Protein AF-Q0DJL6-F1 (afdb_monomer_lite)

Radius of gyration: 24.02 Å; chains: 1; bounding box: 85×61×52 Å

Foldseek 3Di:
DDPDPDDDDDDDPPPDHCLVVVLVVLLVLLQVQLVVLCVVLVPDDLVSVLSVVLQVVLNVVLVVCVVVVDPDPSCSQVSRLRSVLVPADLSVVLSVVVSVVSVVVVVVVVPDPPDDDDPDPCPSVNSVQLVQPDDDDDDDDQDDSRPDRPPDQDPSNVSVVVSVVVRVVVVVVVVVVVVVVVVVVVVVVVVVVVVVVVD

Secondary structure (DSSP, 8-state):
--------------SS-THHHHHHHHHHHHHHHHHHHHHHTT--THHHHHHHHHHHHHHHHHHHHHHTT----S-GGGG-HHHHHHHSTTHHHHHHHHHHHHHHHHHHHHT-SSS--------HHHHHHTTT-PPPPPTTS--EETTEETTS--HHHHHHHHHHHHHHHHHHHHHHHHHHHHHHHHHHHHHHHHHHT--

Sequence (199 aa):
CKCRTEPVILEFPELAGHFRRDYWLAIISEILCVHRFVRKFDISGIDKEETILKAVLSILRLQAIEELAIPVSNRFESLLMFNLCDKLPGGDVILETLAGSISLRRSAQVNQPGISSARHSMSPFTVLSNLGVVSPINKGERLFVGEIVVGEMSALQKVVTESMNNYKKVELAQATVDGVKVDGLDTNLAVMKVYSQQN

pLDDT: mean 71.99, std 16.1, range [35.53, 94.75]

Structure (mmCIF, N/CA/C/O backbone):
data_AF-Q0DJL6-F1
#
_entry.id   AF-Q0DJL6-F1
#
loop_
_atom_site.group_PDB
_atom_site.id
_atom_site.type_symbol
_atom_site.label_atom_id
_atom_site.label_alt_id
_atom_site.label_comp_id
_atom_site.label_asym_id
_atom_site.label_entity_id
_atom_site.label_seq_id
_atom_site.pdbx_PDB_ins_code
_atom_site.Cartn_x
_atom_site.Cartn_y
_atom_site.Cartn_z
_atom_site.occupancy
_atom_site.B_iso_or_equiv
_atom_site.auth_seq_id
_atom_site.auth_comp_id
_atom_site.auth_asym_id
_atom_site.auth_atom_id
_atom_site.pdbx_PDB_model_num
ATOM 1 N N . CYS A 1 1 ? 8.652 -35.661 -2.613 1.00 41.38 1 CYS A N 1
ATOM 2 C CA . CYS A 1 1 ? 8.669 -35.211 -1.205 1.00 41.38 1 CYS A CA 1
ATOM 3 C C . CYS A 1 1 ? 7.548 -34.201 -0.997 1.00 41.38 1 CYS A C 1
ATOM 5 O O . CYS A 1 1 ? 7.524 -33.194 -1.689 1.00 41.38 1 CYS A O 1
ATOM 7 N N . LYS A 1 2 ? 6.568 -34.507 -0.140 1.00 48.91 2 LYS A N 1
ATOM 8 C CA . LYS A 1 2 ? 5.387 -33.666 0.099 1.00 48.91 2 LYS A CA 1
ATOM 9 C C . LYS A 1 2 ? 5.716 -32.758 1.289 1.00 48.91 2 LYS A C 1
ATOM 11 O O . LYS A 1 2 ? 5.553 -33.186 2.426 1.00 48.91 2 LYS A O 1
ATOM 16 N N . CYS A 1 3 ? 6.266 -31.568 1.042 1.00 52.47 3 CYS A N 1
ATOM 17 C CA . CYS A 1 3 ? 6.481 -30.584 2.105 1.00 52.47 3 CYS A CA 1
ATOM 18 C C . CYS A 1 3 ? 5.108 -30.168 2.636 1.00 52.47 3 CYS A C 1
ATOM 20 O O . CYS A 1 3 ? 4.370 -29.461 1.952 1.00 52.47 3 CYS A O 1
ATOM 22 N N . ARG A 1 4 ? 4.726 -30.663 3.815 1.00 52.06 4 ARG A N 1
ATOM 23 C CA . ARG A 1 4 ? 3.559 -30.137 4.518 1.00 52.06 4 ARG A CA 1
ATOM 24 C C . ARG A 1 4 ? 3.934 -28.742 4.998 1.00 52.06 4 ARG A C 1
ATOM 26 O O . ARG A 1 4 ? 4.887 -28.587 5.751 1.00 52.06 4 ARG A O 1
ATOM 33 N N . THR A 1 5 ? 3.238 -27.741 4.481 1.00 70.56 5 THR A N 1
ATOM 34 C CA . THR A 1 5 ? 3.372 -26.350 4.906 1.00 70.56 5 THR A CA 1
ATOM 35 C C . THR A 1 5 ? 2.723 -26.250 6.279 1.00 70.56 5 THR A C 1
ATOM 37 O O . THR A 1 5 ? 1.504 -26.148 6.392 1.00 70.56 5 THR A O 1
ATOM 40 N N . GLU A 1 6 ? 3.522 -26.425 7.324 1.00 77.56 6 GLU A N 1
ATOM 41 C CA . GLU A 1 6 ? 3.053 -26.278 8.695 1.00 77.56 6 GLU A CA 1
ATOM 42 C C . GLU A 1 6 ? 2.729 -24.793 8.937 1.00 77.56 6 GLU A C 1
ATOM 44 O O . GLU A 1 6 ? 3.520 -23.928 8.544 1.00 77.56 6 GLU A O 1
ATOM 49 N N . PRO A 1 7 ? 1.540 -24.464 9.472 1.00 77.69 7 PRO A N 1
ATOM 50 C CA . PRO A 1 7 ? 1.157 -23.077 9.682 1.00 77.69 7 PRO A CA 1
ATOM 51 C C . PRO A 1 7 ? 2.056 -22.437 10.745 1.00 77.69 7 PRO A C 1
ATOM 53 O O . PRO A 1 7 ? 2.298 -23.017 11.801 1.00 77.69 7 PRO A O 1
ATOM 56 N N . VAL A 1 8 ? 2.527 -21.217 10.478 1.00 77.88 8 VAL A N 1
ATOM 57 C CA . VAL A 1 8 ? 3.242 -20.411 11.474 1.00 77.88 8 VAL A CA 1
ATOM 58 C C . VAL A 1 8 ? 2.208 -19.811 12.422 1.00 77.88 8 VAL A C 1
ATOM 60 O O . VAL A 1 8 ? 1.424 -18.951 12.021 1.00 77.88 8 VAL A O 1
ATOM 63 N N . ILE A 1 9 ? 2.195 -20.283 13.668 1.00 77.06 9 ILE A N 1
ATOM 64 C CA . ILE A 1 9 ? 1.317 -19.775 14.725 1.00 77.06 9 ILE A CA 1
ATOM 65 C C . ILE A 1 9 ? 2.105 -18.746 15.539 1.00 77.06 9 ILE A C 1
ATOM 67 O O . ILE A 1 9 ? 3.153 -19.057 16.100 1.00 77.06 9 ILE A O 1
ATOM 71 N N . LEU A 1 10 ? 1.605 -17.511 15.576 1.00 74.06 10 LEU A N 1
ATOM 72 C CA . LEU A 1 10 ? 2.166 -16.407 16.353 1.00 74.06 10 LEU A CA 1
ATOM 73 C C . LEU A 1 10 ? 1.162 -16.033 17.443 1.00 74.06 10 LEU A C 1
ATOM 75 O O . LEU A 1 1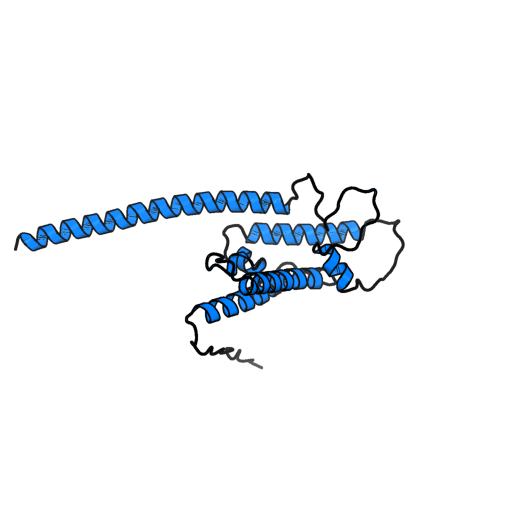0 ? 0.125 -15.432 17.160 1.00 74.06 10 LEU A O 1
ATOM 79 N N . GLU A 1 11 ? 1.459 -16.411 18.683 1.00 75.81 11 GLU A N 1
ATOM 80 C CA . GLU A 1 11 ? 0.650 -16.038 19.841 1.00 75.81 11 GLU A CA 1
ATOM 81 C C . GLU A 1 11 ? 1.144 -14.711 20.419 1.00 75.81 11 GLU A C 1
ATOM 83 O O . GLU A 1 11 ? 2.329 -14.533 20.705 1.00 75.81 11 GLU A O 1
ATOM 88 N N . PHE A 1 12 ? 0.223 -13.765 20.602 1.00 66.81 12 PHE A N 1
ATOM 89 C CA . PHE A 1 12 ? 0.513 -12.465 21.197 1.00 66.81 12 PHE A CA 1
ATOM 90 C C . PHE A 1 12 ? -0.236 -12.354 22.528 1.00 66.81 12 PHE A C 1
ATOM 92 O O . PHE A 1 12 ? -1.468 -12.365 22.514 1.00 66.81 12 PHE A O 1
ATOM 99 N N . PRO A 1 13 ? 0.461 -12.217 23.672 1.00 65.69 13 PRO A N 1
ATOM 100 C CA . PRO A 1 13 ? -0.192 -11.971 24.952 1.00 65.69 13 PRO A CA 1
ATOM 101 C C . PRO A 1 13 ? -0.990 -10.664 24.883 1.00 65.69 13 PRO A C 1
ATOM 103 O O . PRO A 1 13 ? -0.422 -9.600 24.603 1.00 65.69 13 PRO A O 1
ATOM 106 N N . GLU A 1 14 ? -2.300 -10.735 25.119 1.00 61.59 14 GLU A N 1
ATOM 107 C CA . GLU A 1 14 ? -3.216 -9.589 25.076 1.00 61.59 14 GLU A CA 1
ATOM 108 C C . GLU A 1 14 ? -3.061 -8.713 26.325 1.00 61.59 14 GLU A C 1
ATOM 110 O O . GLU A 1 14 ? -3.924 -8.652 27.191 1.00 61.59 14 GLU A O 1
ATOM 115 N N . LEU A 1 15 ? -1.924 -8.029 26.436 1.00 57.19 15 LEU A N 1
ATOM 116 C CA . LEU A 1 15 ? -1.640 -7.123 27.552 1.00 57.19 15 LEU A CA 1
ATOM 117 C C . LEU A 1 15 ? -2.211 -5.706 27.327 1.00 57.19 15 LEU A C 1
ATOM 119 O O . LEU A 1 15 ? -2.256 -4.921 28.266 1.00 57.19 15 LEU A O 1
ATOM 123 N N . ALA A 1 16 ? -2.642 -5.374 26.099 1.00 58.66 16 ALA A N 1
ATOM 124 C CA . ALA A 1 16 ? -3.095 -4.030 25.702 1.00 58.66 16 ALA A CA 1
ATOM 125 C C . ALA A 1 16 ? -4.213 -4.023 24.624 1.00 58.66 16 ALA A C 1
ATOM 127 O O . ALA A 1 16 ? -4.333 -3.073 23.853 1.00 58.66 16 ALA A O 1
ATOM 128 N N . GLY A 1 17 ? -5.027 -5.084 24.535 1.00 65.69 17 GLY A N 1
ATOM 129 C CA . GLY A 1 17 ? -6.115 -5.207 23.546 1.00 65.69 17 GLY A CA 1
ATOM 130 C C . GLY A 1 17 ? -5.668 -5.610 22.128 1.00 65.69 17 GLY A C 1
ATOM 131 O O . GLY A 1 17 ? -4.492 -5.885 21.881 1.00 65.69 17 GLY A O 1
ATOM 132 N N . HIS A 1 18 ? -6.614 -5.663 21.177 1.00 70.69 18 HIS A N 1
ATOM 133 C CA . HIS A 1 18 ? -6.380 -6.140 19.797 1.00 70.69 18 HIS A CA 1
ATOM 134 C C . HIS A 1 18 ? -5.390 -5.283 18.982 1.00 70.69 18 HIS A C 1
ATOM 136 O O . HIS A 1 18 ? -4.817 -5.763 18.008 1.00 70.69 18 HIS A O 1
ATOM 142 N N . PHE A 1 19 ? -5.103 -4.058 19.426 1.00 74.75 19 PHE A N 1
ATOM 143 C CA . PHE A 1 19 ? -4.235 -3.090 18.746 1.00 74.75 19 PHE A CA 1
ATOM 144 C C . PHE A 1 19 ? -2.847 -3.646 18.385 1.00 74.75 19 PHE A C 1
ATOM 146 O O . PHE A 1 19 ? -2.366 -3.462 17.270 1.00 74.75 19 PHE A O 1
ATOM 153 N N . ARG A 1 20 ? -2.218 -4.397 19.300 1.00 78.88 20 ARG A N 1
ATOM 154 C CA . ARG A 1 20 ? -0.888 -4.986 19.068 1.00 78.88 20 ARG A CA 1
ATOM 155 C C . ARG A 1 20 ? -0.920 -6.073 17.993 1.00 78.88 20 ARG A C 1
ATOM 157 O O . ARG A 1 20 ? 0.027 -6.202 17.223 1.00 78.88 20 ARG A O 1
ATOM 164 N N . ARG A 1 21 ? -2.003 -6.853 17.942 1.00 83.31 21 ARG A N 1
ATOM 165 C CA . ARG A 1 21 ? -2.206 -7.895 16.929 1.00 83.31 21 ARG A CA 1
ATOM 166 C C . ARG A 1 21 ? -2.338 -7.267 15.546 1.00 83.31 21 ARG A C 1
ATOM 168 O O . ARG A 1 21 ? -1.645 -7.696 14.629 1.00 83.31 21 ARG A O 1
ATOM 175 N N . ASP A 1 22 ? -3.170 -6.239 15.426 1.00 82.69 22 ASP A N 1
ATOM 176 C CA . ASP A 1 22 ? -3.426 -5.558 14.155 1.00 82.69 22 ASP A CA 1
ATOM 177 C C . ASP A 1 22 ? -2.174 -4.843 13.638 1.00 82.69 22 ASP A C 1
ATOM 179 O O . ASP A 1 22 ? -1.872 -4.910 12.448 1.00 82.69 22 ASP A O 1
ATOM 183 N N . TYR A 1 23 ? -1.385 -4.249 14.537 1.00 83.75 23 TYR A N 1
ATOM 184 C CA . TYR A 1 23 ? -0.084 -3.664 14.219 1.00 83.75 23 TYR A CA 1
ATOM 185 C C . TYR A 1 23 ? 0.888 -4.682 13.603 1.00 83.75 23 TYR A C 1
ATOM 187 O O . TYR A 1 23 ? 1.396 -4.483 12.495 1.00 83.75 23 TYR A O 1
ATOM 195 N N . TRP A 1 24 ? 1.119 -5.809 14.288 1.00 86.31 24 TRP A N 1
ATOM 196 C CA . TRP A 1 24 ? 2.010 -6.858 13.783 1.00 86.31 24 TRP A CA 1
ATOM 197 C C . TRP A 1 24 ? 1.485 -7.476 12.491 1.00 86.31 24 TRP A C 1
ATOM 199 O O . TRP A 1 24 ? 2.260 -7.719 11.565 1.00 86.31 24 TRP A O 1
ATOM 209 N N . LEU A 1 25 ? 0.173 -7.694 12.398 1.00 87.19 25 LEU A N 1
ATOM 210 C CA . LEU A 1 25 ? -0.461 -8.219 11.195 1.00 87.19 25 LEU A CA 1
ATOM 211 C C . LEU A 1 25 ? -0.292 -7.264 10.011 1.00 87.19 25 LEU A C 1
ATOM 213 O O . LEU A 1 25 ? -0.029 -7.723 8.898 1.00 87.19 25 LEU A O 1
ATOM 217 N N . ALA A 1 26 ? -0.377 -5.953 10.236 1.00 88.44 26 ALA A N 1
ATOM 218 C CA . ALA A 1 26 ? -0.151 -4.949 9.207 1.00 88.44 26 ALA A CA 1
ATOM 219 C C . ALA A 1 26 ? 1.301 -4.984 8.696 1.00 88.44 26 ALA A C 1
ATOM 221 O O . ALA A 1 26 ? 1.511 -5.030 7.483 1.00 88.44 26 ALA A O 1
ATOM 222 N N . ILE A 1 27 ? 2.293 -5.067 9.591 1.00 89.94 27 ILE A N 1
ATOM 223 C CA . ILE A 1 27 ? 3.718 -5.188 9.224 1.00 89.94 27 ILE A CA 1
ATOM 224 C C . ILE A 1 27 ? 3.988 -6.474 8.435 1.00 89.94 27 ILE A C 1
ATOM 226 O O . ILE A 1 27 ? 4.636 -6.441 7.390 1.00 89.94 27 ILE A O 1
ATOM 230 N N . ILE A 1 28 ? 3.474 -7.615 8.903 1.00 91.31 28 ILE A N 1
ATOM 231 C CA . ILE A 1 28 ? 3.637 -8.898 8.204 1.00 91.31 28 ILE A CA 1
ATOM 232 C C . ILE A 1 28 ? 2.988 -8.826 6.818 1.00 91.31 28 ILE A C 1
ATOM 234 O O . ILE A 1 28 ? 3.582 -9.270 5.834 1.00 91.31 28 ILE A O 1
ATOM 238 N N . SER A 1 29 ? 1.799 -8.228 6.723 1.00 91.38 29 SER A N 1
ATOM 239 C CA . SER A 1 29 ? 1.098 -8.046 5.451 1.00 91.38 29 SER A CA 1
ATOM 240 C C . SER A 1 29 ? 1.898 -7.170 4.487 1.00 91.38 29 SER A C 1
ATOM 242 O O . SER A 1 29 ? 2.002 -7.528 3.319 1.00 91.38 29 SER A O 1
ATOM 244 N N . GLU A 1 30 ? 2.531 -6.092 4.959 1.00 93.69 30 GLU A N 1
ATOM 245 C CA . GLU A 1 30 ? 3.405 -5.241 4.137 1.00 93.69 30 GLU A CA 1
ATOM 246 C C . GLU A 1 30 ? 4.562 -6.041 3.526 1.00 93.69 30 GLU A C 1
ATOM 248 O O . GLU A 1 30 ? 4.795 -5.985 2.316 1.00 93.69 30 GLU A O 1
ATOM 253 N N . ILE A 1 31 ? 5.239 -6.853 4.344 1.00 94.00 31 ILE A N 1
ATOM 254 C CA . ILE A 1 31 ? 6.355 -7.701 3.905 1.00 94.00 31 ILE A CA 1
ATOM 255 C C . ILE A 1 31 ? 5.875 -8.726 2.864 1.00 94.00 31 ILE A C 1
ATOM 257 O O . ILE A 1 31 ? 6.499 -8.917 1.817 1.00 94.00 31 ILE A O 1
ATOM 261 N N . LEU A 1 32 ? 4.743 -9.384 3.110 1.00 93.31 32 LEU A N 1
ATOM 262 C CA . LEU A 1 32 ? 4.194 -10.356 2.166 1.00 93.31 32 LEU A CA 1
ATOM 263 C C . LEU A 1 32 ? 3.768 -9.694 0.848 1.00 93.31 32 LEU A C 1
ATOM 265 O O . LEU A 1 32 ? 4.039 -10.245 -0.224 1.00 93.31 32 LEU A O 1
ATOM 269 N N . CYS A 1 33 ? 3.149 -8.513 0.912 1.00 93.19 33 CYS A N 1
ATOM 270 C CA . CYS A 1 33 ? 2.701 -7.767 -0.259 1.00 93.19 33 CYS A CA 1
ATOM 271 C C . CYS A 1 33 ? 3.880 -7.295 -1.113 1.00 93.19 33 CYS A C 1
ATOM 273 O O . CYS A 1 33 ? 3.852 -7.501 -2.327 1.00 93.19 33 CYS A O 1
ATOM 275 N N . VAL A 1 34 ? 4.953 -6.758 -0.516 1.00 94.75 34 VAL A N 1
ATOM 276 C CA . VAL A 1 34 ? 6.128 -6.321 -1.290 1.00 94.75 34 VAL A CA 1
ATOM 277 C C . VAL A 1 34 ? 6.820 -7.495 -1.981 1.00 94.75 34 VAL A C 1
ATOM 279 O O . VAL A 1 34 ? 7.161 -7.417 -3.161 1.00 94.75 34 VAL A O 1
ATOM 282 N N . HIS A 1 35 ? 6.965 -8.637 -1.304 1.00 93.50 35 HIS A N 1
ATOM 283 C CA . HIS A 1 35 ? 7.560 -9.820 -1.925 1.00 93.50 35 HIS A CA 1
ATOM 284 C C . HIS A 1 35 ? 6.672 -10.408 -3.025 1.00 93.50 35 HIS A C 1
ATOM 286 O O . HIS A 1 35 ? 7.187 -10.872 -4.047 1.00 93.50 35 HIS A O 1
ATOM 292 N N . ARG A 1 36 ? 5.345 -10.373 -2.852 1.00 93.44 36 ARG A N 1
ATOM 293 C CA . ARG A 1 36 ? 4.388 -10.752 -3.898 1.00 93.44 36 ARG A CA 1
ATOM 294 C C . ARG A 1 36 ? 4.493 -9.816 -5.100 1.00 93.44 36 ARG A C 1
ATOM 296 O O . ARG A 1 36 ? 4.531 -10.304 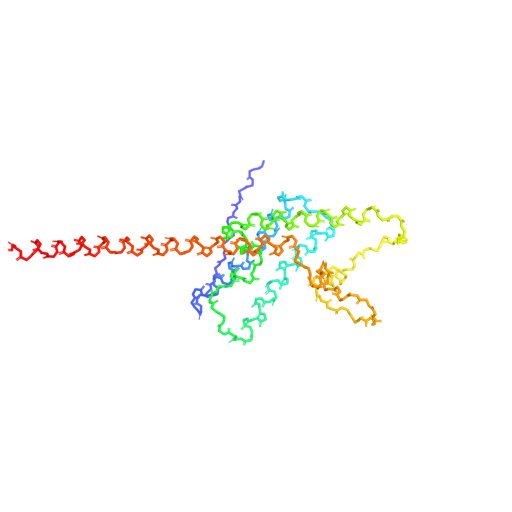-6.224 1.00 93.44 36 ARG A O 1
ATOM 303 N N . PHE A 1 37 ? 4.592 -8.509 -4.870 1.00 93.38 37 PHE A N 1
ATOM 304 C CA . PHE A 1 37 ? 4.770 -7.494 -5.906 1.00 93.38 37 PHE A CA 1
ATOM 305 C C . PHE A 1 37 ? 6.051 -7.726 -6.716 1.00 93.38 37 PHE A C 1
ATOM 307 O O . PHE A 1 37 ? 5.990 -7.848 -7.938 1.00 93.38 37 PHE A O 1
ATOM 314 N N . VAL A 1 38 ? 7.189 -7.901 -6.038 1.00 93.62 38 VAL A N 1
ATOM 315 C CA . VAL A 1 38 ? 8.481 -8.198 -6.679 1.00 93.62 38 VAL A CA 1
ATOM 316 C C . VAL A 1 38 ? 8.386 -9.432 -7.578 1.00 93.62 38 VAL A C 1
ATOM 318 O O . VAL A 1 38 ? 8.873 -9.406 -8.704 1.00 93.62 38 VAL A O 1
ATOM 321 N N . ARG A 1 39 ? 7.728 -10.502 -7.108 1.00 93.00 39 ARG A N 1
ATOM 322 C CA . ARG A 1 39 ? 7.524 -11.724 -7.905 1.00 93.00 39 ARG A CA 1
ATOM 323 C C . ARG A 1 39 ? 6.551 -11.523 -9.066 1.00 93.00 39 ARG A C 1
ATOM 325 O O . ARG A 1 39 ? 6.768 -12.095 -10.125 1.00 93.00 39 ARG A O 1
ATOM 332 N N . LYS A 1 40 ? 5.482 -10.745 -8.873 1.00 93.38 40 LYS A N 1
ATOM 333 C CA . LYS A 1 40 ? 4.445 -10.500 -9.888 1.00 93.38 40 LYS A CA 1
ATOM 334 C C . LYS A 1 40 ? 4.994 -9.744 -11.101 1.00 93.38 40 LYS A C 1
ATOM 336 O O . LYS A 1 40 ? 4.587 -10.042 -12.216 1.00 93.38 40 LYS A O 1
ATOM 341 N N . PHE A 1 41 ? 5.902 -8.797 -10.880 1.00 91.25 41 PHE A N 1
ATOM 342 C CA . PHE A 1 41 ? 6.464 -7.937 -11.929 1.00 91.25 41 PHE A CA 1
ATOM 343 C C . PHE A 1 41 ? 7.907 -8.296 -12.321 1.00 91.25 41 PHE A C 1
ATOM 345 O O . PHE A 1 41 ? 8.569 -7.498 -12.979 1.00 91.25 41 PHE A O 1
ATOM 352 N N . ASP A 1 42 ? 8.401 -9.466 -11.898 1.00 91.19 42 ASP A N 1
ATOM 353 C CA . ASP A 1 42 ? 9.765 -9.958 -12.159 1.00 91.19 42 ASP A CA 1
ATOM 354 C C . ASP A 1 42 ? 10.865 -8.907 -11.887 1.00 91.19 42 ASP A C 1
ATOM 356 O O . ASP A 1 42 ? 11.811 -8.698 -12.650 1.00 91.19 42 ASP A O 1
ATOM 360 N N . ILE A 1 43 ? 10.718 -8.182 -10.773 1.00 89.25 43 ILE A N 1
ATOM 361 C CA . ILE A 1 43 ? 11.653 -7.121 -10.398 1.00 89.25 43 ILE A CA 1
ATOM 362 C C . ILE A 1 43 ? 12.919 -7.771 -9.838 1.00 89.25 43 ILE A C 1
ATOM 364 O O . ILE A 1 43 ? 12.885 -8.494 -8.839 1.00 89.25 43 ILE A O 1
ATOM 368 N N . SER A 1 44 ? 14.059 -7.482 -10.459 1.00 88.06 44 SER A N 1
ATOM 369 C CA . SER A 1 44 ? 15.355 -8.056 -10.099 1.00 88.06 44 SER A CA 1
ATOM 370 C C . SER A 1 44 ? 16.439 -6.986 -9.943 1.00 88.06 44 SER A C 1
ATOM 372 O O . SER A 1 44 ? 16.258 -5.819 -10.297 1.00 88.06 44 SER A O 1
ATOM 374 N N . GLY A 1 45 ? 17.572 -7.384 -9.358 1.00 84.81 45 GLY A N 1
ATOM 375 C CA . GLY A 1 45 ? 18.726 -6.509 -9.151 1.00 84.81 45 GLY A CA 1
ATOM 376 C C . GLY A 1 45 ? 18.471 -5.392 -8.137 1.00 84.81 45 GLY A C 1
ATOM 377 O O . GLY A 1 45 ? 17.833 -5.603 -7.109 1.00 84.81 45 GLY A O 1
ATOM 378 N N . ILE A 1 46 ? 18.993 -4.201 -8.431 1.00 79.88 46 ILE A N 1
ATOM 379 C CA . ILE A 1 46 ? 18.952 -3.033 -7.536 1.00 79.88 46 ILE A CA 1
ATOM 380 C C . ILE A 1 46 ? 17.515 -2.557 -7.298 1.00 79.88 46 ILE A C 1
ATOM 382 O O . ILE A 1 46 ? 17.175 -2.160 -6.188 1.00 79.88 46 ILE A O 1
ATOM 386 N N . ASP A 1 47 ? 16.647 -2.665 -8.302 1.00 83.19 47 ASP A N 1
ATOM 387 C CA . ASP A 1 47 ? 15.258 -2.213 -8.189 1.00 83.19 47 ASP A CA 1
ATOM 388 C C . ASP A 1 47 ? 14.452 -3.058 -7.198 1.00 83.19 47 ASP A C 1
ATOM 390 O O . ASP A 1 47 ? 13.541 -2.555 -6.541 1.00 83.19 47 ASP A O 1
ATOM 394 N N . LYS A 1 48 ? 14.805 -4.342 -7.043 1.00 88.00 48 LYS A N 1
ATOM 395 C CA . LYS A 1 48 ? 14.224 -5.199 -6.006 1.00 88.00 48 LYS A CA 1
ATOM 396 C C . LYS A 1 48 ? 14.600 -4.686 -4.619 1.00 88.00 48 LYS A C 1
ATOM 398 O O . LYS A 1 48 ? 13.725 -4.577 -3.765 1.00 88.00 48 LYS A O 1
ATOM 403 N N . GLU A 1 49 ? 15.873 -4.361 -4.408 1.00 85.06 49 GLU A N 1
ATOM 404 C CA . GLU A 1 49 ? 16.354 -3.825 -3.132 1.00 85.06 49 GLU A CA 1
ATOM 405 C C . GLU A 1 49 ? 15.735 -2.451 -2.840 1.00 85.06 49 GLU A C 1
ATOM 407 O O . GLU A 1 49 ? 15.282 -2.215 -1.724 1.00 85.06 49 GLU A O 1
ATOM 412 N N . GLU A 1 50 ? 15.596 -1.577 -3.847 1.00 83.00 50 GLU A N 1
ATOM 413 C CA . GLU A 1 50 ? 14.880 -0.300 -3.701 1.00 83.00 50 GLU A CA 1
ATOM 414 C C . GLU A 1 50 ? 13.415 -0.520 -3.307 1.00 83.00 50 GLU A C 1
ATOM 416 O O . GLU A 1 50 ? 12.893 0.154 -2.422 1.00 83.00 50 GLU A O 1
ATOM 421 N N . THR A 1 51 ? 12.748 -1.485 -3.939 1.00 89.44 51 THR A N 1
ATOM 422 C CA . THR A 1 51 ? 11.346 -1.818 -3.667 1.00 89.44 51 THR A CA 1
ATOM 423 C C . THR A 1 51 ? 11.162 -2.345 -2.242 1.00 89.44 51 THR A C 1
ATOM 425 O O . THR A 1 51 ? 10.245 -1.918 -1.540 1.00 89.44 51 THR A O 1
ATOM 428 N N . ILE A 1 52 ? 12.054 -3.226 -1.780 1.00 90.62 52 ILE A N 1
ATOM 429 C CA . ILE A 1 52 ? 12.053 -3.718 -0.395 1.00 90.62 52 ILE A CA 1
ATOM 430 C C . ILE A 1 52 ? 12.333 -2.563 0.574 1.00 90.62 52 ILE A C 1
ATOM 432 O O . ILE A 1 52 ? 11.649 -2.431 1.587 1.00 90.62 52 ILE A O 1
ATOM 436 N N . LEU A 1 53 ? 13.274 -1.677 0.246 1.00 88.06 53 LEU A N 1
ATOM 437 C CA . LEU A 1 53 ? 13.606 -0.528 1.082 1.00 88.06 53 LEU A CA 1
ATOM 438 C C . LEU A 1 53 ? 12.446 0.478 1.184 1.00 88.06 53 LEU A C 1
ATOM 440 O O . LEU A 1 53 ? 12.245 1.046 2.255 1.00 88.06 53 LEU A O 1
ATOM 444 N N . LYS A 1 54 ? 11.624 0.643 0.134 1.00 87.19 54 LYS A N 1
ATOM 445 C CA . LYS A 1 54 ? 10.362 1.411 0.208 1.00 87.19 54 LYS A CA 1
ATOM 446 C C . LYS A 1 54 ? 9.416 0.837 1.268 1.00 87.19 54 LYS A C 1
ATOM 448 O O . LYS A 1 54 ? 8.879 1.606 2.060 1.00 87.19 54 LYS A O 1
ATOM 453 N N . ALA A 1 55 ? 9.259 -0.488 1.318 1.00 92.12 55 ALA A N 1
ATOM 454 C CA . ALA A 1 55 ? 8.428 -1.157 2.324 1.00 92.12 55 ALA A CA 1
ATOM 455 C C . ALA A 1 55 ? 8.998 -0.989 3.746 1.00 92.12 55 ALA A C 1
ATOM 457 O O . ALA A 1 55 ? 8.270 -0.674 4.690 1.00 92.12 55 ALA A O 1
ATOM 458 N N . VAL A 1 56 ? 10.319 -1.131 3.903 1.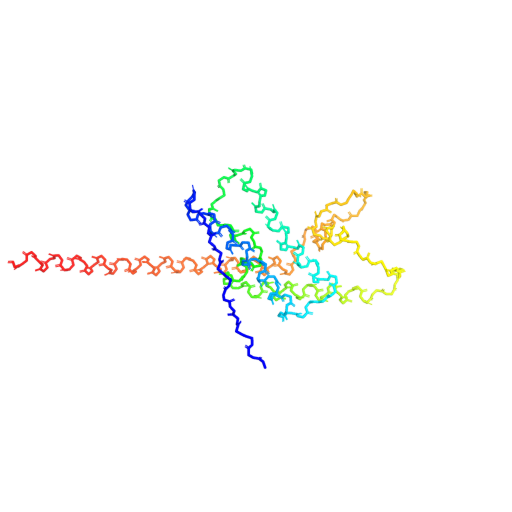00 91.00 56 VAL A N 1
ATOM 459 C CA . VAL A 1 56 ? 11.000 -0.895 5.188 1.00 91.00 56 VAL A CA 1
ATOM 460 C C . VAL A 1 56 ? 10.807 0.549 5.649 1.00 91.00 56 VAL A C 1
ATOM 462 O O . VAL A 1 56 ? 10.484 0.782 6.811 1.00 91.00 56 VAL A O 1
ATOM 465 N N . LEU A 1 57 ? 10.931 1.525 4.748 1.00 87.62 57 LEU A N 1
ATOM 466 C CA . LEU A 1 57 ? 10.730 2.936 5.068 1.00 87.62 57 LEU A CA 1
ATOM 467 C C . LEU A 1 57 ? 9.294 3.225 5.529 1.00 87.62 57 LEU A C 1
ATOM 469 O O . LEU A 1 57 ? 9.108 4.004 6.463 1.00 87.62 57 LEU A O 1
ATOM 473 N N . SER A 1 58 ? 8.279 2.581 4.939 1.00 88.56 58 SER A N 1
ATOM 474 C CA . SER A 1 58 ? 6.900 2.702 5.436 1.00 88.56 58 SER A CA 1
ATOM 475 C C . SER A 1 58 ? 6.706 2.108 6.832 1.00 88.56 58 SER A C 1
ATOM 477 O O . SER A 1 58 ? 5.977 2.691 7.632 1.00 88.56 58 SER A O 1
ATOM 479 N N . ILE A 1 59 ? 7.394 1.010 7.166 1.00 91.44 59 ILE A N 1
ATOM 480 C CA . ILE A 1 59 ? 7.359 0.424 8.517 1.00 91.44 59 ILE A CA 1
ATOM 481 C C . ILE A 1 59 ? 8.056 1.348 9.523 1.00 91.44 59 ILE A C 1
ATOM 483 O O . ILE A 1 59 ? 7.497 1.637 10.576 1.00 91.44 59 ILE A O 1
ATOM 487 N N . LEU A 1 60 ? 9.236 1.877 9.188 1.00 88.81 60 LEU A N 1
ATOM 488 C CA . LEU A 1 60 ? 9.948 2.833 10.044 1.00 88.81 60 LEU A CA 1
ATOM 489 C C . LEU A 1 60 ? 9.127 4.108 10.269 1.00 88.81 60 LEU A C 1
ATOM 491 O O . LEU A 1 60 ? 9.083 4.641 11.374 1.00 88.81 60 LEU A O 1
ATOM 495 N N . ARG A 1 61 ? 8.431 4.589 9.233 1.00 86.19 61 ARG A N 1
ATOM 496 C CA . ARG A 1 61 ? 7.511 5.725 9.353 1.00 86.19 61 ARG A CA 1
ATOM 497 C C . ARG A 1 61 ? 6.340 5.408 10.280 1.00 86.19 61 ARG A C 1
ATOM 499 O O . ARG A 1 61 ? 5.944 6.272 11.057 1.00 86.19 61 ARG A O 1
ATOM 506 N N . LEU A 1 62 ? 5.789 4.198 10.192 1.00 85.62 62 LEU A N 1
ATOM 507 C CA . LEU A 1 62 ? 4.735 3.737 11.089 1.00 85.62 62 LEU A CA 1
ATOM 508 C C . LEU A 1 62 ? 5.214 3.734 12.548 1.00 85.62 62 LEU A C 1
ATOM 510 O O . LEU A 1 62 ? 4.529 4.287 13.403 1.00 85.62 62 LEU A O 1
ATOM 514 N N . GLN A 1 63 ? 6.411 3.202 12.802 1.00 85.75 63 GLN A N 1
ATOM 515 C CA . GLN A 1 63 ? 7.047 3.206 14.123 1.00 85.75 63 GLN A CA 1
ATOM 516 C C . GLN A 1 63 ? 7.272 4.627 14.651 1.00 85.75 63 GLN A C 1
ATOM 518 O O . GLN A 1 63 ? 6.891 4.936 15.773 1.00 85.75 63 GLN A O 1
ATOM 523 N N . ALA A 1 64 ? 7.808 5.527 13.824 1.00 85.19 64 ALA A N 1
ATOM 524 C CA . ALA A 1 64 ? 8.051 6.912 14.224 1.00 85.19 64 ALA A CA 1
ATOM 525 C C . ALA A 1 64 ? 6.757 7.666 14.588 1.00 85.19 64 ALA A C 1
ATOM 527 O O . ALA A 1 64 ? 6.753 8.506 15.484 1.00 85.19 64 ALA A O 1
ATOM 528 N N . ILE A 1 65 ? 5.649 7.379 13.897 1.00 80.81 65 ILE A N 1
ATOM 529 C CA . ILE A 1 65 ? 4.339 7.979 14.190 1.00 80.81 65 ILE A CA 1
ATOM 530 C C . ILE A 1 65 ? 3.759 7.435 15.500 1.00 80.81 65 ILE A C 1
ATOM 532 O O . ILE A 1 65 ? 3.175 8.204 16.265 1.00 80.81 65 ILE A O 1
ATOM 536 N N . GLU A 1 66 ? 3.930 6.136 15.755 1.00 77.31 66 GLU A N 1
ATOM 537 C CA . GLU A 1 66 ? 3.536 5.487 17.009 1.00 77.31 66 GLU A CA 1
ATOM 538 C C . GLU A 1 66 ? 4.306 6.078 18.201 1.00 77.31 66 GLU A C 1
ATOM 540 O O . GLU A 1 66 ? 3.697 6.448 19.204 1.00 77.31 66 GLU A O 1
ATOM 545 N N . GLU A 1 67 ? 5.623 6.262 18.062 1.00 76.94 67 GLU A N 1
ATOM 546 C CA . GLU A 1 67 ? 6.475 6.876 19.090 1.00 76.94 67 GLU A CA 1
ATOM 547 C C . GLU A 1 67 ? 6.120 8.339 19.369 1.00 76.94 67 GLU A C 1
ATOM 549 O O . GLU A 1 67 ? 6.182 8.784 20.515 1.00 76.94 67 GLU A O 1
ATOM 554 N N . LEU A 1 68 ? 5.708 9.095 18.345 1.00 72.62 68 LEU A N 1
ATOM 555 C CA . LEU A 1 68 ? 5.315 10.494 18.517 1.00 72.62 68 LEU A CA 1
ATOM 556 C C . LEU A 1 68 ? 3.935 10.655 19.182 1.00 72.62 68 LEU A C 1
ATOM 558 O O . LEU A 1 68 ? 3.496 11.788 19.383 1.00 72.62 68 LEU A O 1
ATOM 562 N N . ALA A 1 69 ? 3.247 9.549 19.501 1.00 65.00 69 ALA A N 1
ATOM 563 C CA . ALA A 1 69 ? 1.922 9.512 20.120 1.00 65.00 69 ALA A CA 1
ATOM 564 C C . ALA A 1 69 ? 0.906 10.452 19.444 1.00 65.00 69 ALA A C 1
ATOM 566 O O . ALA A 1 69 ? -0.033 10.942 20.079 1.00 65.00 69 ALA A O 1
ATOM 567 N N . ILE A 1 70 ? 1.088 10.721 18.144 1.00 63.78 70 ILE A N 1
ATOM 568 C CA . ILE A 1 70 ? 0.095 11.454 17.368 1.00 63.78 70 ILE A CA 1
ATOM 569 C C . ILE A 1 70 ? -1.156 10.570 17.392 1.00 63.78 70 ILE A C 1
ATOM 571 O O . ILE A 1 70 ? -1.040 9.387 17.063 1.00 63.78 70 ILE A O 1
ATOM 575 N N . PRO A 1 71 ? -2.344 11.097 17.740 1.00 55.91 71 PRO A N 1
ATOM 576 C CA . PRO A 1 71 ? -3.599 10.366 17.621 1.00 55.91 71 PRO A CA 1
ATOM 577 C C . PRO A 1 71 ? -3.931 10.189 16.133 1.00 55.91 71 PRO A C 1
ATOM 579 O O . PRO A 1 71 ? -4.826 10.825 15.578 1.00 55.91 71 PRO A O 1
ATOM 582 N N . VAL A 1 72 ? -3.148 9.365 15.443 1.00 54.78 72 VAL A N 1
ATOM 583 C CA . VAL A 1 72 ? -3.418 8.943 14.081 1.00 54.78 72 VAL A CA 1
ATOM 584 C C . VAL A 1 72 ? -4.541 7.938 14.193 1.00 54.78 72 VAL A C 1
ATOM 586 O O . VAL A 1 72 ? -4.416 6.914 14.861 1.00 54.78 72 VAL A O 1
ATOM 589 N N . SER A 1 73 ? -5.668 8.284 13.571 1.00 52.69 73 SER A N 1
ATOM 590 C CA . SER A 1 73 ? -6.798 7.383 13.370 1.00 52.69 73 SER A CA 1
ATOM 591 C C . SER A 1 73 ? -6.274 5.987 13.035 1.00 52.69 73 SER A C 1
ATOM 593 O O . SER A 1 73 ? -5.439 5.864 12.144 1.00 52.69 73 SER A O 1
ATOM 595 N N . ASN A 1 74 ? -6.745 4.998 13.798 1.00 55.12 74 ASN A N 1
ATOM 596 C CA . ASN A 1 74 ? -6.324 3.604 14.023 1.00 55.12 74 ASN A CA 1
ATOM 597 C C . ASN A 1 74 ? -5.995 2.707 12.800 1.00 55.12 74 ASN A C 1
ATOM 599 O O . ASN A 1 74 ? -6.147 1.490 12.858 1.00 55.12 74 ASN A O 1
ATOM 603 N N . ARG A 1 75 ? -5.599 3.263 11.658 1.00 65.31 75 ARG A N 1
ATOM 604 C CA . ARG A 1 75 ? -5.414 2.567 10.388 1.00 65.31 75 ARG A CA 1
ATOM 605 C C . ARG A 1 75 ? -3.934 2.527 10.042 1.00 65.31 75 ARG A C 1
ATOM 607 O O . ARG A 1 75 ? -3.480 3.208 9.130 1.00 65.31 75 ARG A O 1
ATOM 614 N N . PHE A 1 76 ? -3.186 1.680 10.743 1.00 68.19 76 PHE A N 1
ATOM 615 C CA . PHE A 1 76 ? -1.786 1.375 10.415 1.00 68.19 76 PHE A CA 1
ATOM 616 C C . PHE A 1 76 ? -1.584 1.050 8.929 1.00 68.19 76 PHE A C 1
ATOM 618 O O . PHE A 1 76 ? -0.577 1.403 8.322 1.00 68.19 76 PHE A O 1
ATOM 625 N N . GLU A 1 77 ? -2.597 0.433 8.327 1.00 69.06 77 GLU A N 1
ATOM 626 C CA . GLU A 1 77 ? -2.654 0.062 6.919 1.00 69.06 77 GLU A CA 1
ATOM 627 C C . GLU A 1 77 ? -2.487 1.250 5.970 1.00 69.06 77 GLU A C 1
ATOM 629 O O . GLU A 1 77 ? -1.909 1.075 4.908 1.00 69.06 77 GLU A O 1
ATOM 634 N N . SER A 1 78 ? -2.913 2.466 6.340 1.00 74.62 78 SER A N 1
ATOM 635 C CA . SER A 1 78 ? -2.783 3.632 5.454 1.00 74.62 78 SER A CA 1
ATOM 636 C C . SER A 1 78 ? -1.349 4.140 5.308 1.00 74.62 78 SER A C 1
ATOM 638 O O . SER A 1 78 ? -1.065 4.920 4.403 1.00 74.62 78 SER A O 1
ATOM 640 N N . LEU A 1 79 ? -0.451 3.746 6.215 1.00 80.50 79 LEU A N 1
ATOM 641 C CA . LEU A 1 79 ? 0.960 4.148 6.194 1.00 80.50 79 LEU A CA 1
ATOM 642 C C . LEU A 1 79 ? 1.850 3.126 5.481 1.00 80.50 79 LEU A C 1
ATOM 644 O O . LEU A 1 79 ? 2.971 3.457 5.097 1.00 80.50 79 LEU A O 1
ATOM 648 N N . LEU A 1 80 ? 1.342 1.909 5.294 1.00 87.06 80 LEU A N 1
ATOM 649 C CA . LEU A 1 80 ? 2.041 0.775 4.707 1.00 87.06 80 LEU A CA 1
ATOM 650 C C . LEU A 1 80 ? 1.695 0.693 3.222 1.00 87.06 80 LEU A C 1
ATOM 652 O O . LEU A 1 80 ? 0.563 0.392 2.852 1.00 87.06 80 LEU A O 1
ATOM 656 N N . MET A 1 81 ? 2.656 1.041 2.369 1.00 87.38 81 MET A N 1
ATOM 657 C CA . MET A 1 81 ? 2.399 1.348 0.962 1.00 87.38 81 MET A CA 1
ATOM 658 C C . MET A 1 81 ? 1.830 0.147 0.199 1.00 87.38 81 MET A C 1
ATOM 660 O O . MET A 1 81 ? 0.848 0.293 -0.532 1.00 87.38 81 MET A O 1
ATOM 664 N N . PHE A 1 82 ? 2.431 -1.034 0.356 1.00 89.38 82 PHE A N 1
ATOM 665 C CA . PHE A 1 82 ? 2.041 -2.222 -0.403 1.00 89.38 82 PHE A CA 1
ATOM 666 C C . PHE A 1 82 ? 0.771 -2.877 0.153 1.00 89.38 82 PHE A C 1
ATOM 668 O O . PHE A 1 82 ? -0.092 -3.282 -0.621 1.00 89.38 82 PHE A O 1
ATOM 675 N N . ASN A 1 83 ? 0.624 -2.927 1.475 1.00 89.12 83 ASN A N 1
ATOM 676 C CA . ASN A 1 83 ? -0.563 -3.405 2.181 1.00 89.12 83 ASN A CA 1
ATOM 677 C C . ASN A 1 83 ? -1.782 -2.523 1.869 1.00 89.12 83 ASN A C 1
ATOM 679 O O . ASN A 1 83 ? -2.874 -3.040 1.647 1.00 89.12 83 ASN A O 1
ATOM 683 N N . LEU A 1 84 ? -1.596 -1.200 1.778 1.00 87.06 84 LEU A N 1
ATOM 684 C CA . LEU A 1 84 ? -2.654 -0.279 1.364 1.00 87.06 84 LEU A CA 1
ATOM 685 C C . LEU A 1 84 ? -3.112 -0.558 -0.069 1.00 87.06 84 LEU A C 1
ATOM 687 O O . LEU A 1 84 ? -4.311 -0.613 -0.327 1.00 87.06 84 LEU A O 1
ATOM 691 N N . CYS A 1 85 ? -2.172 -0.749 -0.997 1.00 86.62 85 CYS A N 1
ATOM 692 C CA . CYS A 1 85 ? -2.507 -1.015 -2.395 1.00 86.62 85 CYS A CA 1
ATOM 693 C C . CYS A 1 85 ? -3.190 -2.379 -2.596 1.00 86.62 85 CYS A C 1
ATOM 695 O O . CYS A 1 85 ? -4.003 -2.506 -3.501 1.00 86.62 85 CYS A O 1
ATOM 697 N N . ASP A 1 86 ? -2.908 -3.387 -1.766 1.00 86.06 86 ASP A N 1
ATOM 698 C CA . ASP A 1 86 ? -3.599 -4.689 -1.838 1.00 86.06 86 ASP A CA 1
ATOM 699 C C . ASP A 1 86 ? -5.073 -4.583 -1.393 1.00 86.06 86 ASP A C 1
ATOM 701 O O . ASP A 1 86 ? -5.923 -5.339 -1.860 1.00 86.06 86 ASP A O 1
ATOM 705 N N . LYS A 1 87 ? -5.394 -3.616 -0.520 1.00 82.88 87 LYS A N 1
ATOM 706 C CA . LYS A 1 87 ? -6.735 -3.419 0.062 1.00 82.88 87 LYS A CA 1
ATOM 707 C C . LYS A 1 87 ? -7.578 -2.354 -0.638 1.00 82.88 87 LYS A C 1
ATOM 709 O O . LYS A 1 87 ? -8.799 -2.342 -0.483 1.00 82.88 87 LYS A O 1
ATOM 714 N N . LEU A 1 88 ? -6.951 -1.436 -1.371 1.00 82.69 88 LEU A N 1
ATOM 715 C CA . LEU A 1 88 ? -7.631 -0.316 -2.017 1.00 82.69 88 LEU A CA 1
ATOM 716 C C . LEU A 1 88 ? -8.210 -0.725 -3.386 1.00 82.69 88 LEU A C 1
ATOM 718 O O . LEU A 1 88 ? -7.491 -1.310 -4.198 1.00 82.69 88 LEU A O 1
ATOM 722 N N . PRO A 1 89 ? -9.462 -0.351 -3.721 1.00 77.25 89 PRO A N 1
ATOM 723 C CA . PRO A 1 89 ? -9.959 -0.500 -5.086 1.00 77.25 89 PRO A CA 1
ATOM 724 C C . PRO A 1 89 ? -9.142 0.383 -6.045 1.00 77.25 89 PRO A C 1
ATOM 726 O O . PRO A 1 89 ? -9.030 1.593 -5.840 1.00 77.25 89 PRO A O 1
ATOM 729 N N . GLY A 1 90 ? -8.564 -0.227 -7.084 1.00 82.88 90 GLY A N 1
ATOM 730 C CA . GLY A 1 90 ? -7.637 0.426 -8.021 1.00 82.88 90 GLY A CA 1
ATOM 731 C C . GLY A 1 90 ? -6.167 0.402 -7.584 1.00 82.88 90 GLY A C 1
ATOM 732 O O . GLY A 1 90 ? -5.304 0.943 -8.278 1.00 82.88 90 GLY A O 1
ATOM 733 N N . GLY A 1 91 ? -5.850 -0.232 -6.451 1.00 85.81 91 GLY A N 1
ATOM 734 C CA . GLY A 1 91 ? -4.469 -0.395 -6.004 1.00 85.81 91 GLY A CA 1
ATOM 735 C C . GLY A 1 91 ? -3.623 -1.279 -6.927 1.00 85.81 91 GLY A C 1
ATOM 736 O O . GLY A 1 91 ? -2.414 -1.085 -7.029 1.00 85.81 91 GLY A O 1
ATOM 737 N N . ASP A 1 92 ? -4.247 -2.175 -7.689 1.00 87.88 92 ASP A N 1
ATOM 738 C CA . ASP A 1 92 ? -3.611 -2.941 -8.759 1.00 87.88 92 ASP A CA 1
ATOM 739 C C . ASP A 1 92 ? -3.066 -2.043 -9.880 1.00 87.88 92 ASP A C 1
ATOM 741 O O . ASP A 1 92 ? -1.914 -2.218 -10.279 1.00 87.88 92 ASP A O 1
ATOM 745 N N . VAL A 1 93 ? -3.835 -1.038 -10.310 1.00 88.31 93 VAL A N 1
ATOM 746 C CA . VAL A 1 93 ? -3.418 -0.046 -11.318 1.00 88.31 93 VAL A CA 1
ATOM 747 C C . VAL A 1 93 ? -2.281 0.832 -10.788 1.00 88.31 93 VAL A C 1
ATOM 749 O O . VAL A 1 93 ? -1.345 1.163 -11.521 1.00 88.31 93 VAL A O 1
ATOM 752 N N . ILE A 1 94 ? -2.316 1.185 -9.497 1.00 89.88 94 ILE A N 1
ATOM 753 C CA . ILE A 1 94 ? -1.225 1.919 -8.835 1.00 89.88 94 ILE A CA 1
ATOM 754 C C . ILE A 1 94 ? 0.061 1.082 -8.850 1.00 89.88 94 ILE A C 1
ATOM 756 O O . ILE A 1 94 ? 1.116 1.587 -9.238 1.00 89.88 94 ILE A O 1
ATOM 760 N N . LEU A 1 95 ? -0.018 -0.197 -8.465 1.00 90.12 95 LEU A N 1
ATOM 761 C CA . LEU A 1 95 ? 1.133 -1.104 -8.457 1.00 90.12 95 LEU A CA 1
ATOM 762 C C . LEU A 1 95 ? 1.672 -1.359 -9.870 1.00 90.12 95 LEU A C 1
ATOM 764 O O . LEU A 1 95 ? 2.885 -1.374 -10.064 1.00 90.12 95 LEU A O 1
ATOM 768 N N . GLU A 1 96 ? 0.804 -1.512 -10.867 1.00 90.12 96 GLU A N 1
ATOM 769 C CA . GLU A 1 96 ? 1.216 -1.654 -12.266 1.00 90.12 96 GLU A CA 1
ATOM 770 C C . GLU A 1 96 ? 1.938 -0.401 -12.773 1.00 90.12 96 GLU A C 1
ATOM 772 O O . GLU A 1 96 ? 3.011 -0.497 -13.370 1.00 90.12 96 GLU A O 1
ATOM 777 N N . THR A 1 97 ? 1.414 0.784 -12.455 1.00 88.00 97 THR A N 1
ATOM 778 C CA . THR A 1 97 ? 2.052 2.060 -12.806 1.00 88.00 97 THR A CA 1
ATOM 779 C C . THR A 1 97 ? 3.418 2.203 -12.133 1.00 88.00 97 THR A C 1
ATOM 781 O O . THR A 1 97 ? 4.373 2.655 -12.767 1.00 88.00 97 THR A O 1
ATOM 784 N N . LEU A 1 98 ? 3.541 1.771 -10.873 1.00 87.88 98 LEU A N 1
ATOM 785 C CA . LEU A 1 98 ? 4.809 1.748 -10.141 1.00 87.88 98 LEU A CA 1
ATOM 786 C C . LEU A 1 98 ? 5.827 0.792 -10.785 1.00 87.88 98 LEU A C 1
ATOM 788 O O . LEU A 1 98 ? 6.997 1.137 -10.948 1.00 87.88 98 LEU A O 1
ATOM 792 N N . ALA A 1 99 ? 5.400 -0.406 -11.183 1.00 87.75 99 ALA A N 1
ATOM 793 C CA . ALA A 1 99 ? 6.264 -1.348 -11.892 1.00 87.75 99 ALA A CA 1
ATOM 794 C C . ALA A 1 99 ? 6.687 -0.811 -13.273 1.00 87.75 99 ALA A C 1
ATOM 796 O O . ALA A 1 99 ? 7.845 -0.962 -13.683 1.00 87.75 99 ALA A O 1
ATOM 797 N N . GLY A 1 100 ? 5.773 -0.127 -13.966 1.00 85.44 100 GLY A N 1
ATOM 798 C CA . GLY A 1 100 ? 6.036 0.566 -15.223 1.00 85.44 100 GLY A CA 1
ATOM 799 C C . GLY A 1 100 ? 7.086 1.667 -15.074 1.00 85.44 100 GLY A C 1
ATOM 800 O O . GLY A 1 100 ? 8.021 1.723 -15.873 1.00 85.44 100 GLY A O 1
ATOM 801 N N . SER A 1 101 ? 7.006 2.491 -14.022 1.00 81.75 101 SER A N 1
ATOM 802 C CA . SER A 1 101 ? 8.007 3.537 -13.769 1.00 81.75 101 SER A CA 1
ATOM 803 C C . SER A 1 101 ? 9.388 2.959 -13.453 1.00 81.75 101 SER A C 1
ATOM 805 O O . SER A 1 101 ? 10.382 3.440 -13.991 1.00 81.75 101 SER A O 1
ATOM 807 N N . ILE A 1 102 ? 9.457 1.877 -12.664 1.00 81.69 102 ILE A N 1
ATOM 808 C CA . ILE A 1 102 ? 10.718 1.163 -12.387 1.00 81.69 102 ILE A CA 1
ATOM 809 C C . ILE A 1 102 ? 11.343 0.647 -13.695 1.00 81.69 102 ILE A C 1
ATOM 811 O O . ILE A 1 102 ? 12.538 0.818 -13.942 1.00 81.69 102 ILE A O 1
ATOM 815 N N . SER A 1 103 ? 10.529 0.052 -14.568 1.00 81.69 103 SER A N 1
ATOM 816 C CA . SER A 1 103 ? 10.990 -0.491 -15.852 1.00 81.69 103 SER A CA 1
ATOM 817 C C . SER A 1 103 ? 11.467 0.603 -16.811 1.00 81.69 103 SER A C 1
ATOM 819 O O . SER A 1 103 ? 12.504 0.452 -17.462 1.00 81.69 103 SER A O 1
ATOM 821 N N . LEU A 1 104 ? 10.747 1.728 -16.869 1.00 77.75 104 LEU A N 1
ATOM 822 C CA . LEU A 1 104 ? 11.123 2.887 -17.676 1.00 77.75 104 LEU A CA 1
ATOM 823 C C . LEU A 1 104 ? 12.463 3.473 -17.218 1.00 77.75 104 LEU A C 1
ATOM 825 O O . LEU A 1 104 ? 13.330 3.735 -18.052 1.00 77.75 104 LEU A O 1
ATOM 829 N N . ARG A 1 105 ? 12.664 3.614 -15.902 1.00 71.06 105 ARG A N 1
ATOM 830 C CA . ARG A 1 105 ? 13.928 4.082 -15.321 1.00 71.06 105 ARG A CA 1
ATOM 831 C C . ARG A 1 105 ? 15.093 3.173 -15.710 1.00 71.06 105 ARG A C 1
ATOM 833 O O . ARG A 1 105 ? 16.126 3.658 -16.172 1.00 71.06 105 ARG A O 1
ATOM 840 N N . ARG A 1 106 ? 14.905 1.855 -15.591 1.00 68.19 106 ARG A N 1
ATOM 841 C CA . ARG A 1 106 ? 15.905 0.861 -16.003 1.00 68.19 106 ARG A CA 1
ATOM 842 C C . ARG A 1 106 ? 16.267 1.002 -17.484 1.00 68.19 106 ARG A C 1
ATOM 844 O O . ARG A 1 106 ? 17.442 0.943 -17.831 1.00 68.19 106 ARG A O 1
ATOM 851 N N . SER A 1 107 ? 15.283 1.235 -18.354 1.00 60.69 107 SER A N 1
ATOM 852 C CA . SER A 1 107 ? 15.516 1.459 -19.788 1.00 60.69 107 SER A CA 1
ATOM 853 C C . SER A 1 107 ? 16.266 2.768 -20.069 1.00 60.69 107 SER A C 1
ATOM 855 O O . SER A 1 107 ? 17.220 2.777 -20.847 1.00 60.69 107 SER A O 1
ATOM 857 N N . ALA A 1 108 ? 15.898 3.864 -19.401 1.00 60.88 108 ALA A N 1
ATOM 858 C CA . ALA A 1 108 ? 16.570 5.154 -19.551 1.00 60.88 108 ALA A CA 1
ATOM 859 C C . ALA A 1 108 ? 18.055 5.091 -19.151 1.00 60.88 108 ALA A C 1
ATOM 861 O O . ALA A 1 108 ? 18.891 5.708 -19.808 1.00 60.88 108 ALA A O 1
ATOM 862 N N . GLN A 1 109 ? 18.396 4.301 -18.128 1.00 56.94 109 GLN A N 1
ATOM 863 C CA . GLN A 1 109 ? 19.779 4.094 -17.693 1.00 56.94 109 GLN A CA 1
ATOM 864 C C . GLN A 1 109 ? 20.624 3.310 -18.714 1.00 56.94 109 GLN A C 1
ATOM 866 O O . GLN A 1 109 ? 21.823 3.548 -18.828 1.00 56.94 109 GLN A O 1
ATOM 871 N N . VAL A 1 110 ? 20.009 2.401 -19.478 1.00 55.81 110 VAL A N 1
ATOM 872 C CA . VAL A 1 110 ? 20.690 1.605 -20.517 1.00 55.81 110 VAL A CA 1
ATOM 873 C C . VAL A 1 110 ? 20.952 2.422 -21.790 1.00 5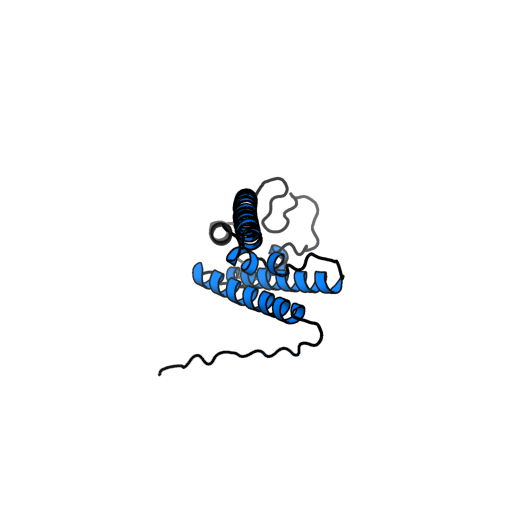5.81 110 VAL A C 1
ATOM 875 O O . VAL A 1 110 ? 21.936 2.181 -22.484 1.00 55.81 110 VAL A O 1
ATOM 878 N N . ASN A 1 111 ? 20.110 3.416 -22.086 1.00 45.41 111 ASN A N 1
ATOM 879 C CA . ASN A 1 111 ? 20.134 4.170 -23.344 1.00 45.41 111 ASN A CA 1
ATOM 880 C C . ASN A 1 111 ? 21.006 5.442 -23.330 1.00 45.41 111 ASN A C 1
ATOM 882 O O . ASN A 1 111 ? 20.955 6.207 -24.292 1.00 45.41 111 ASN A O 1
ATOM 886 N N . GLN A 1 112 ? 21.799 5.696 -22.283 1.00 44.69 112 GLN A N 1
ATOM 887 C CA . GLN A 1 112 ? 22.722 6.839 -22.248 1.00 44.69 112 GLN A CA 1
ATOM 888 C C . GLN A 1 112 ? 24.179 6.417 -22.512 1.00 44.69 112 GLN A C 1
ATOM 890 O O . GLN A 1 112 ? 24.870 5.977 -21.590 1.00 44.69 112 GLN A O 1
ATOM 895 N N . PRO A 1 113 ? 24.704 6.596 -23.741 1.00 42.66 113 PRO A N 1
ATOM 896 C CA . PRO A 1 113 ? 26.125 6.480 -24.017 1.00 42.66 113 PRO A CA 1
ATOM 897 C C . PRO A 1 113 ? 26.777 7.843 -23.746 1.00 42.66 113 PRO A C 1
ATOM 899 O O . PRO A 1 113 ? 26.814 8.703 -24.621 1.00 42.66 113 PRO A O 1
ATOM 902 N N . GLY A 1 114 ? 27.265 8.086 -22.527 1.00 43.31 114 GLY A N 1
ATOM 903 C CA . GLY A 1 114 ? 27.994 9.340 -22.278 1.00 43.31 114 GLY A CA 1
ATOM 904 C C . GLY A 1 114 ? 28.311 9.707 -20.836 1.00 43.31 114 GLY A C 1
ATOM 905 O O . GLY A 1 114 ? 29.218 10.503 -20.619 1.00 43.31 114 GLY A O 1
ATOM 906 N N . ILE A 1 115 ? 27.647 9.112 -19.844 1.00 41.50 115 ILE A N 1
ATOM 907 C CA . ILE A 1 115 ? 28.070 9.251 -18.448 1.00 41.50 115 ILE A CA 1
ATOM 908 C C . ILE A 1 115 ? 28.844 7.989 -18.107 1.00 41.50 115 ILE A C 1
ATOM 910 O O . ILE A 1 115 ? 28.291 6.895 -18.040 1.00 41.50 115 ILE A O 1
ATOM 914 N N . SER A 1 116 ? 30.158 8.166 -18.015 1.00 38.22 116 SER A N 1
ATOM 915 C CA . SER A 1 116 ? 31.168 7.161 -17.713 1.00 38.22 116 SER A CA 1
ATOM 916 C C . SER A 1 116 ? 30.638 5.997 -16.882 1.00 38.22 116 SER A C 1
ATOM 918 O O . SER A 1 116 ? 30.220 6.165 -15.736 1.00 38.22 116 SER A O 1
ATOM 920 N N . SER A 1 117 ? 30.759 4.810 -17.474 1.00 48.06 117 SER A N 1
ATOM 921 C CA . SER A 1 117 ? 30.884 3.537 -16.784 1.00 48.06 117 SER A CA 1
ATOM 922 C C . SER A 1 117 ? 31.573 3.717 -15.436 1.00 48.06 117 SER A C 1
ATOM 924 O O . SER A 1 117 ? 32.793 3.865 -15.356 1.00 48.06 117 SER A O 1
ATOM 926 N N . ALA A 1 118 ? 30.803 3.533 -14.382 1.00 35.53 118 ALA A N 1
ATOM 927 C CA . ALA A 1 118 ? 31.328 2.835 -13.246 1.00 35.53 118 ALA A CA 1
ATOM 928 C C . ALA A 1 118 ? 30.316 1.777 -12.842 1.00 35.53 118 ALA A C 1
ATOM 930 O O . ALA A 1 118 ? 29.177 2.068 -12.484 1.00 35.53 118 ALA A O 1
ATOM 931 N N . ARG A 1 119 ? 30.772 0.525 -12.899 1.00 42.12 119 ARG A N 1
ATOM 932 C CA . ARG A 1 119 ? 30.210 -0.639 -12.207 1.00 42.12 119 ARG A CA 1
ATOM 933 C C . ARG A 1 119 ? 30.248 -0.429 -10.688 1.00 42.12 119 ARG A C 1
ATOM 935 O O . ARG A 1 119 ? 30.780 -1.253 -9.949 1.00 42.12 119 ARG A O 1
ATOM 942 N N . HIS A 1 120 ? 29.747 0.698 -10.204 1.00 39.66 120 HIS A N 1
AT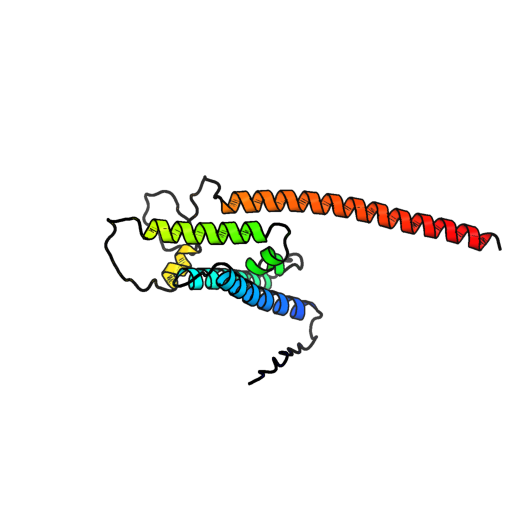OM 943 C CA . HIS A 1 120 ? 29.568 0.907 -8.791 1.00 39.66 120 HIS A CA 1
ATOM 944 C C . HIS A 1 120 ? 28.393 0.034 -8.391 1.00 39.66 120 HIS A C 1
ATOM 946 O O . HIS A 1 120 ? 27.253 0.290 -8.768 1.00 39.66 120 HIS A O 1
ATOM 952 N N . SER A 1 121 ? 28.710 -1.027 -7.650 1.00 44.12 121 SER A N 1
ATOM 953 C CA . SER A 1 121 ? 27.864 -1.518 -6.570 1.00 44.12 121 SER A CA 1
ATOM 954 C C . SER A 1 121 ? 27.129 -0.315 -5.982 1.00 44.12 121 SER A C 1
ATOM 956 O O . SER A 1 121 ? 27.748 0.480 -5.273 1.00 44.12 121 SER A O 1
ATOM 958 N N . MET A 1 122 ? 25.867 -0.110 -6.370 1.00 51.00 122 MET A N 1
ATOM 959 C CA . MET A 1 122 ? 25.068 0.985 -5.835 1.00 51.00 122 MET A CA 1
ATOM 960 C C . MET A 1 122 ? 25.023 0.754 -4.336 1.00 51.00 122 MET A C 1
ATOM 962 O O . MET A 1 122 ? 24.550 -0.284 -3.874 1.00 51.00 122 MET A O 1
ATOM 966 N N . SER A 1 123 ? 25.638 1.667 -3.587 1.00 51.91 123 SER A N 1
ATOM 967 C CA . SER A 1 123 ? 25.650 1.575 -2.137 1.00 51.91 123 SER A CA 1
ATOM 968 C C . SER A 1 123 ? 24.193 1.540 -1.666 1.00 51.91 123 SER A C 1
ATOM 970 O O . SER A 1 123 ? 23.365 2.254 -2.242 1.00 51.91 123 SER A O 1
ATOM 972 N N . PRO A 1 124 ? 23.856 0.778 -0.611 1.00 53.53 124 PRO A N 1
ATOM 973 C CA . PRO A 1 124 ? 22.546 0.871 0.034 1.00 53.53 124 PRO A CA 1
ATOM 974 C C . PRO A 1 124 ? 22.148 2.326 0.330 1.00 53.53 124 PRO A C 1
ATOM 976 O O . PRO A 1 124 ? 20.976 2.684 0.264 1.00 53.53 124 PRO A O 1
ATOM 979 N N . PHE A 1 125 ? 23.142 3.191 0.566 1.00 52.88 125 PHE A N 1
ATOM 980 C CA . PHE A 1 125 ? 22.957 4.627 0.728 1.00 52.88 125 PHE A CA 1
ATOM 981 C C . PHE A 1 125 ? 22.489 5.334 -0.552 1.00 52.88 125 PHE A C 1
ATOM 983 O O . PHE A 1 125 ? 21.608 6.178 -0.486 1.00 52.88 125 PHE A O 1
ATOM 990 N N . THR A 1 126 ? 23.018 4.977 -1.725 1.00 56.81 126 THR A N 1
ATOM 991 C CA . THR A 1 126 ? 22.590 5.551 -3.013 1.00 56.81 126 THR A CA 1
ATOM 992 C C . THR A 1 126 ? 21.147 5.158 -3.339 1.00 56.81 126 THR A C 1
ATOM 994 O O . THR A 1 126 ? 20.369 5.984 -3.810 1.00 56.81 126 THR A O 1
ATOM 997 N N . VAL A 1 127 ? 20.765 3.918 -3.016 1.00 62.09 127 VAL A N 1
ATOM 998 C CA . VAL A 1 127 ? 19.374 3.448 -3.117 1.00 62.09 127 VAL A CA 1
ATOM 999 C C . VAL A 1 127 ? 18.468 4.229 -2.156 1.00 62.09 127 VAL A C 1
ATOM 1001 O O . VAL A 1 127 ? 17.377 4.641 -2.538 1.00 62.09 127 VAL A O 1
ATOM 1004 N N . LEU A 1 128 ? 18.939 4.508 -0.937 1.00 59.34 128 LEU A N 1
ATOM 1005 C CA . LEU A 1 128 ? 18.214 5.305 0.054 1.00 59.34 128 LEU A CA 1
ATOM 1006 C C . LEU A 1 128 ? 18.078 6.786 -0.345 1.00 59.34 128 LEU A C 1
ATOM 1008 O O . LEU A 1 128 ? 17.023 7.383 -0.141 1.00 59.34 128 LEU A O 1
ATOM 1012 N N . SER A 1 129 ? 19.100 7.386 -0.958 1.00 57.16 129 SER A N 1
ATOM 1013 C CA . SER A 1 129 ? 19.034 8.769 -1.446 1.00 57.16 129 SER A CA 1
ATOM 1014 C C . SER A 1 129 ? 17.992 8.948 -2.552 1.00 57.16 129 SER A C 1
ATOM 1016 O O . SER A 1 129 ? 17.262 9.939 -2.558 1.00 57.16 129 SER A O 1
ATOM 1018 N N . ASN A 1 130 ? 17.832 7.951 -3.428 1.00 58.50 130 ASN A N 1
ATOM 1019 C CA . ASN A 1 130 ? 16.775 7.938 -4.447 1.00 58.50 130 ASN A CA 1
ATOM 1020 C C . ASN A 1 130 ? 15.357 7.865 -3.846 1.00 58.50 130 ASN A C 1
ATOM 1022 O O . ASN A 1 130 ? 14.385 8.213 -4.517 1.00 58.50 130 ASN A O 1
ATOM 1026 N N . LEU A 1 131 ? 15.227 7.457 -2.578 1.00 58.78 131 LEU A N 1
ATOM 1027 C CA . LEU A 1 131 ? 13.970 7.425 -1.823 1.00 58.78 131 LEU A CA 1
ATOM 1028 C C . LEU A 1 131 ? 13.625 8.757 -1.142 1.00 58.78 131 LEU A C 1
ATOM 1030 O O . LEU A 1 131 ? 12.679 8.812 -0.359 1.00 58.78 131 LEU A O 1
ATOM 1034 N N . GLY A 1 132 ? 14.357 9.832 -1.450 1.00 53.69 132 GLY A N 1
ATOM 1035 C CA . GLY A 1 132 ? 14.104 11.167 -0.905 1.00 53.69 132 GLY A CA 1
ATOM 1036 C C . GLY A 1 132 ? 14.855 11.468 0.393 1.00 53.69 132 GLY A C 1
ATOM 1037 O O . GLY A 1 132 ? 14.576 12.484 1.029 1.00 53.69 132 GLY A O 1
ATOM 1038 N N . VAL A 1 133 ? 15.822 10.630 0.788 1.00 50.00 133 VAL A N 1
ATOM 1039 C CA . VAL A 1 133 ? 16.749 10.951 1.883 1.00 50.00 133 VAL A CA 1
ATOM 1040 C C . VAL A 1 133 ? 17.840 11.875 1.340 1.00 50.00 133 VAL A C 1
ATOM 1042 O O . VAL A 1 133 ? 18.718 11.461 0.585 1.00 50.00 133 VAL A O 1
ATOM 1045 N N . VAL A 1 134 ? 17.740 13.158 1.687 1.00 45.69 134 VAL A N 1
ATOM 1046 C CA . VAL A 1 134 ? 18.585 14.235 1.155 1.00 45.69 134 VAL A CA 1
ATOM 1047 C C . VAL A 1 134 ? 20.072 13.971 1.436 1.00 45.69 134 VAL A C 1
ATOM 1049 O O . VAL A 1 134 ? 20.486 13.864 2.587 1.00 45.69 134 VAL A O 1
ATOM 1052 N N . SER A 1 135 ? 20.885 13.939 0.377 1.00 44.62 135 SER A N 1
ATOM 1053 C CA . SER A 1 135 ? 22.331 14.197 0.446 1.00 44.62 135 SER A CA 1
ATOM 1054 C C . SER A 1 135 ? 22.568 15.713 0.334 1.00 44.62 135 SER A C 1
ATOM 1056 O O . SER A 1 135 ? 21.824 16.365 -0.403 1.00 44.62 135 SER A O 1
ATOM 1058 N N . PRO A 1 136 ? 23.560 16.316 1.021 1.00 44.41 136 PRO A N 1
ATOM 1059 C CA . PRO A 1 136 ? 23.803 17.760 0.948 1.00 44.41 136 PRO A CA 1
ATOM 1060 C C . PRO A 1 136 ? 24.076 18.215 -0.501 1.00 44.41 136 PRO A C 1
ATOM 1062 O O . PRO A 1 136 ? 24.926 17.654 -1.190 1.00 44.41 136 PRO A O 1
ATOM 1065 N N . ILE A 1 137 ? 23.312 19.216 -0.959 1.00 50.94 137 ILE A N 1
ATOM 1066 C CA . ILE A 1 137 ? 23.222 19.705 -2.349 1.00 50.94 137 ILE A CA 1
ATOM 1067 C C . ILE A 1 137 ? 24.226 20.842 -2.634 1.00 50.94 137 ILE A C 1
ATOM 1069 O O . ILE A 1 137 ? 24.379 21.758 -1.825 1.00 50.94 137 ILE A O 1
ATOM 1073 N N . ASN A 1 138 ? 24.814 20.838 -3.841 1.00 44.34 138 ASN A N 1
ATOM 1074 C CA . ASN A 1 138 ? 25.438 22.001 -4.492 1.00 44.34 138 ASN A CA 1
ATOM 1075 C C . ASN A 1 138 ? 24.373 22.849 -5.220 1.00 44.34 138 ASN A C 1
ATOM 1077 O O . ASN A 1 138 ? 23.530 22.324 -5.943 1.00 44.34 138 ASN A O 1
ATOM 1081 N N . LYS A 1 139 ? 24.401 24.170 -5.015 1.00 43.66 139 LYS A N 1
ATOM 1082 C CA . LYS A 1 139 ? 23.402 25.138 -5.506 1.00 43.66 139 LYS A CA 1
ATOM 1083 C C . LYS A 1 139 ? 23.487 25.333 -7.029 1.00 43.66 139 LYS A C 1
ATOM 1085 O O . LYS A 1 139 ? 24.513 25.808 -7.504 1.00 43.66 139 LYS A O 1
ATOM 1090 N N . GLY A 1 140 ? 22.396 25.084 -7.761 1.00 45.69 140 GLY A N 1
ATOM 1091 C CA . GLY A 1 140 ? 22.259 25.576 -9.142 1.00 45.69 140 GLY A CA 1
ATOM 1092 C C . GLY A 1 140 ? 21.190 24.928 -10.027 1.00 45.69 140 GLY A C 1
ATOM 1093 O O . GLY A 1 140 ? 20.754 25.562 -10.981 1.00 45.69 140 GLY A O 1
ATOM 1094 N N . GLU A 1 141 ? 20.727 23.715 -9.725 1.00 46.38 141 GLU A N 1
ATOM 1095 C CA . GLU A 1 141 ? 19.845 22.953 -10.626 1.00 46.38 141 GLU A CA 1
ATOM 1096 C C . GLU A 1 141 ? 18.454 22.705 -10.019 1.00 46.38 141 GLU A C 1
ATOM 1098 O O . GLU A 1 141 ? 18.274 22.765 -8.800 1.00 46.38 141 GLU A O 1
ATOM 1103 N N . ARG A 1 142 ? 17.456 22.473 -10.889 1.00 40.84 142 ARG A N 1
ATOM 1104 C CA . ARG A 1 142 ? 16.057 22.146 -10.546 1.00 40.84 142 ARG A CA 1
ATOM 1105 C C . ARG A 1 142 ? 16.042 21.158 -9.371 1.00 40.84 142 ARG A C 1
ATOM 1107 O O . ARG A 1 142 ? 16.744 20.156 -9.419 1.00 40.84 142 ARG A O 1
ATOM 1114 N N . LEU A 1 143 ? 15.278 21.446 -8.314 1.00 42.12 143 LEU A N 1
ATOM 1115 C CA . LEU A 1 143 ? 15.267 20.612 -7.107 1.00 42.12 143 LEU A CA 1
ATOM 1116 C C . LEU A 1 143 ? 14.655 19.239 -7.431 1.00 42.12 143 LEU A C 1
ATOM 1118 O O . LEU A 1 143 ? 13.436 19.082 -7.426 1.00 42.12 143 LEU A O 1
ATOM 1122 N N . PHE A 1 144 ? 15.497 18.254 -7.725 1.00 43.91 144 PHE A N 1
ATOM 1123 C CA . PHE A 1 144 ? 15.095 16.858 -7.840 1.00 43.91 144 PHE A CA 1
ATOM 1124 C C . PHE A 1 144 ? 15.057 16.245 -6.437 1.00 43.91 144 PHE A C 1
ATOM 1126 O O . PHE A 1 144 ? 16.083 16.145 -5.764 1.00 43.91 144 PHE A O 1
ATOM 1133 N N . VAL A 1 145 ? 13.869 15.841 -5.980 1.00 49.00 145 VAL A N 1
ATOM 1134 C CA . VAL A 1 145 ? 13.715 15.011 -4.774 1.00 49.00 145 VAL A CA 1
ATOM 1135 C C . VAL A 1 145 ? 13.547 13.573 -5.253 1.00 49.00 145 VAL A C 1
ATOM 1137 O O . VAL A 1 145 ? 12.437 13.119 -5.534 1.00 49.00 145 VAL A O 1
ATOM 1140 N N . GLY A 1 146 ? 14.669 12.879 -5.444 1.00 60.66 146 GLY A N 1
ATOM 1141 C CA . GLY A 1 146 ? 14.680 11.579 -6.120 1.00 60.66 146 GLY A CA 1
ATOM 1142 C C . GLY A 1 146 ? 14.253 11.705 -7.589 1.00 60.66 146 GLY A C 1
ATOM 1143 O O . GLY A 1 146 ? 14.822 12.493 -8.336 1.00 60.66 146 GLY A O 1
ATOM 1144 N N . GLU A 1 147 ? 13.239 10.938 -8.003 1.00 52.53 147 GLU A N 1
ATOM 1145 C CA . GLU A 1 147 ? 12.704 10.908 -9.382 1.00 52.53 147 GLU A CA 1
ATOM 1146 C C . GLU A 1 147 ? 11.598 11.956 -9.636 1.00 52.53 147 GLU A C 1
ATOM 1148 O O . GLU A 1 147 ? 11.084 12.083 -10.747 1.00 52.53 147 GLU A O 1
ATOM 1153 N N . ILE A 1 148 ? 11.201 12.719 -8.612 1.00 52.72 148 ILE A N 1
ATOM 1154 C CA . ILE A 1 148 ? 10.093 13.672 -8.717 1.00 52.72 148 ILE A CA 1
ATOM 1155 C C . ILE A 1 148 ? 10.622 15.027 -9.173 1.00 52.72 148 ILE A C 1
ATOM 1157 O O . ILE A 1 148 ? 11.428 15.678 -8.503 1.00 52.72 148 ILE A O 1
ATOM 1161 N N . VAL A 1 149 ? 10.099 15.469 -10.310 1.00 55.88 149 VAL A N 1
ATOM 1162 C CA . VAL A 1 149 ? 10.278 16.819 -10.818 1.00 55.88 149 VAL A CA 1
ATOM 1163 C C . VAL A 1 149 ? 9.298 17.747 -10.101 1.00 55.88 149 VAL A C 1
ATOM 1165 O O . VAL A 1 149 ? 8.088 17.684 -10.316 1.00 55.88 149 VAL A O 1
ATOM 1168 N N . VAL A 1 150 ? 9.812 18.631 -9.244 1.00 49.69 150 VAL A N 1
ATOM 1169 C CA . VAL A 1 150 ? 8.980 19.629 -8.556 1.00 49.69 150 VAL A CA 1
ATOM 1170 C C . VAL A 1 150 ? 8.280 20.521 -9.591 1.00 49.69 150 VAL A C 1
ATOM 1172 O O . VAL A 1 150 ? 8.934 21.177 -10.405 1.00 49.69 150 VAL A O 1
ATOM 1175 N N . GLY A 1 151 ? 6.943 20.531 -9.553 1.00 57.12 151 GLY A N 1
ATOM 1176 C CA . GLY A 1 151 ? 6.080 21.333 -10.430 1.00 57.12 151 GLY A CA 1
ATOM 1177 C C . GLY A 1 151 ? 5.346 20.558 -11.532 1.00 57.12 151 GLY A C 1
ATOM 1178 O O . GLY A 1 151 ? 4.441 21.121 -12.139 1.00 57.12 151 GLY A O 1
ATOM 1179 N N . GLU A 1 152 ? 5.667 19.281 -11.767 1.00 58.25 152 GLU A N 1
ATOM 1180 C CA . GLU A 1 152 ? 4.977 18.423 -12.744 1.00 58.25 152 GLU A CA 1
ATOM 1181 C C . GLU A 1 152 ? 4.347 17.204 -12.048 1.00 58.25 152 GLU A C 1
ATOM 1183 O O . GLU A 1 152 ? 4.972 16.572 -11.197 1.00 58.25 152 GLU A O 1
ATOM 1188 N N . MET A 1 153 ? 3.097 16.860 -12.391 1.00 59.66 153 MET A N 1
ATOM 1189 C CA . MET A 1 153 ? 2.456 15.651 -11.857 1.00 59.66 153 MET A CA 1
ATOM 1190 C C . MET A 1 153 ? 3.040 14.407 -12.528 1.00 59.66 153 MET A C 1
ATOM 1192 O O . MET A 1 153 ? 2.927 14.245 -13.743 1.00 59.66 153 MET A O 1
ATOM 1196 N N . SER A 1 154 ? 3.608 13.495 -11.737 1.00 73.94 154 SER A N 1
ATOM 1197 C CA . SER A 1 154 ? 4.084 12.211 -12.261 1.00 73.94 154 SER A CA 1
ATOM 1198 C C . SER A 1 154 ? 2.918 11.309 -12.691 1.00 73.94 154 SER A C 1
ATOM 1200 O O . SER A 1 154 ? 1.793 11.437 -12.197 1.00 73.94 154 SER A O 1
ATOM 1202 N N . ALA A 1 155 ? 3.185 10.352 -13.588 1.00 75.88 155 ALA A N 1
ATOM 1203 C CA . ALA A 1 155 ? 2.188 9.363 -14.011 1.00 75.88 155 ALA A CA 1
ATOM 1204 C C . ALA A 1 155 ? 1.597 8.601 -12.809 1.00 75.88 155 ALA A C 1
ATOM 1206 O O . ALA A 1 155 ? 0.380 8.452 -12.707 1.00 75.88 155 ALA A O 1
ATOM 1207 N N . LEU A 1 156 ? 2.449 8.224 -11.848 1.00 79.00 156 LEU A N 1
ATOM 1208 C CA . LEU A 1 156 ? 2.033 7.600 -10.593 1.00 79.00 156 LEU A CA 1
ATOM 1209 C C . LEU A 1 156 ? 1.115 8.525 -9.779 1.00 79.00 156 LEU A C 1
ATOM 1211 O O . LEU A 1 156 ? 0.056 8.101 -9.326 1.00 79.00 156 LEU A O 1
ATOM 1215 N N . GLN A 1 157 ? 1.477 9.804 -9.628 1.00 80.94 157 GLN A N 1
ATOM 1216 C CA . GLN A 1 157 ? 0.676 10.772 -8.873 1.00 80.94 157 GLN A CA 1
ATOM 1217 C C . GLN A 1 157 ? -0.705 10.993 -9.502 1.00 80.94 157 GLN A C 1
ATOM 1219 O O . GLN A 1 157 ? -1.697 11.135 -8.781 1.00 80.94 157 GLN A O 1
ATOM 1224 N N . LYS A 1 158 ? -0.792 10.993 -10.835 1.00 82.50 158 LYS A N 1
ATOM 1225 C CA . LYS A 1 158 ? -2.064 11.094 -11.553 1.00 82.50 158 LYS A CA 1
ATOM 1226 C C . LYS A 1 158 ? -2.964 9.892 -11.255 1.00 82.50 158 LYS A C 1
ATOM 1228 O O . LYS A 1 158 ? -4.104 10.092 -10.844 1.00 82.50 158 LYS A O 1
ATOM 1233 N N . VAL A 1 159 ? -2.433 8.674 -11.379 1.00 83.56 159 VAL A N 1
ATOM 1234 C CA . VAL A 1 159 ? -3.174 7.427 -11.115 1.00 83.56 159 VAL A CA 1
ATOM 1235 C C . VAL A 1 159 ? -3.622 7.340 -9.656 1.00 83.56 159 VAL A C 1
ATOM 1237 O O . VAL A 1 159 ? -4.776 7.017 -9.390 1.00 83.56 159 VAL A O 1
ATOM 1240 N N . VAL A 1 160 ? -2.763 7.705 -8.701 1.00 85.25 160 VAL A N 1
ATOM 1241 C CA . VAL A 1 160 ? -3.124 7.738 -7.272 1.00 85.25 160 VAL A CA 1
ATOM 1242 C C . VAL A 1 160 ? -4.274 8.717 -7.017 1.00 85.25 160 VAL A C 1
ATOM 1244 O O . VAL A 1 160 ? -5.221 8.394 -6.300 1.00 85.25 160 VAL A O 1
ATOM 1247 N N . THR A 1 161 ? -4.224 9.902 -7.632 1.00 83.50 161 THR A N 1
ATOM 1248 C CA . THR A 1 161 ? -5.272 10.926 -7.484 1.00 83.50 161 THR A CA 1
ATOM 1249 C C . THR A 1 161 ? -6.601 10.457 -8.081 1.00 83.50 161 THR A C 1
ATOM 1251 O O . THR A 1 161 ? -7.660 10.640 -7.479 1.00 83.50 161 THR A O 1
ATOM 1254 N N . GLU A 1 162 ? -6.556 9.822 -9.250 1.00 85.56 162 GLU A N 1
ATOM 1255 C CA . GLU A 1 162 ? -7.730 9.256 -9.911 1.00 85.56 162 GLU A CA 1
ATOM 1256 C C . GLU A 1 162 ? -8.340 8.106 -9.099 1.00 85.56 162 GLU A C 1
ATOM 1258 O O . GLU A 1 162 ? -9.541 8.119 -8.822 1.00 85.56 162 GLU A O 1
ATOM 1263 N N . SER A 1 163 ? -7.510 7.173 -8.625 1.00 81.88 163 SER A N 1
ATOM 1264 C CA . SER A 1 163 ? -7.935 6.064 -7.766 1.00 81.88 163 SER A CA 1
ATOM 1265 C C . SER A 1 163 ? -8.583 6.570 -6.477 1.00 81.88 163 SER A C 1
ATOM 1267 O O . SER A 1 163 ? -9.629 6.067 -6.074 1.00 81.88 163 SER A O 1
ATOM 1269 N N . MET A 1 164 ? -8.025 7.617 -5.858 1.00 82.50 164 MET A N 1
ATOM 1270 C CA . MET A 1 164 ? -8.606 8.240 -4.666 1.00 82.50 164 MET A CA 1
ATOM 1271 C C . MET A 1 164 ? -9.976 8.874 -4.950 1.00 82.50 164 MET A C 1
ATOM 1273 O O . MET A 1 164 ? -10.896 8.756 -4.140 1.00 82.50 164 MET A O 1
ATOM 1277 N N . ASN A 1 165 ? -10.139 9.544 -6.092 1.00 82.94 165 ASN A N 1
ATOM 1278 C CA . ASN A 1 165 ? -11.426 10.121 -6.479 1.00 82.94 165 ASN A CA 1
ATOM 1279 C C . ASN A 1 165 ? -12.475 9.043 -6.773 1.00 82.94 165 ASN A C 1
ATOM 1281 O O . ASN A 1 165 ? -13.639 9.209 -6.406 1.00 82.94 165 ASN A O 1
ATOM 1285 N N . ASN A 1 166 ? -12.073 7.933 -7.391 1.00 82.38 166 ASN A N 1
ATOM 1286 C CA . ASN A 1 166 ? -12.956 6.795 -7.632 1.00 82.38 166 ASN A CA 1
ATOM 1287 C C . ASN A 1 166 ? -13.365 6.119 -6.319 1.00 82.38 166 ASN A C 1
ATOM 1289 O O . ASN A 1 166 ? -14.552 5.873 -6.112 1.00 82.38 166 ASN A O 1
ATOM 1293 N N . TYR A 1 167 ? -12.423 5.925 -5.394 1.00 80.69 167 TYR A N 1
ATOM 1294 C CA . TYR A 1 167 ? -12.703 5.403 -4.057 1.00 80.69 167 TYR A CA 1
ATOM 1295 C C . TYR A 1 167 ? -13.752 6.248 -3.317 1.00 80.69 167 TYR A C 1
ATOM 1297 O O . TYR A 1 167 ? -14.744 5.704 -2.840 1.00 80.69 167 TYR A O 1
ATOM 1305 N N . LYS A 1 168 ? -13.612 7.582 -3.311 1.00 82.94 168 LYS A N 1
ATOM 1306 C CA . LYS A 1 168 ? -14.592 8.488 -2.679 1.00 82.94 168 LYS A CA 1
ATOM 1307 C C . LYS A 1 168 ? -16.004 8.323 -3.246 1.00 82.94 168 LYS A C 1
ATOM 1309 O O . LYS A 1 168 ? -16.976 8.395 -2.503 1.00 82.94 168 LYS A O 1
ATOM 1314 N N . LYS A 1 169 ? -16.135 8.092 -4.556 1.00 81.94 169 LYS A N 1
ATOM 1315 C CA . LYS A 1 169 ? -17.443 7.845 -5.187 1.00 81.94 169 LYS A CA 1
ATOM 1316 C C . LYS A 1 169 ? -18.045 6.514 -4.741 1.00 81.94 169 LYS A C 1
ATOM 1318 O O . LYS A 1 169 ? -19.244 6.458 -4.485 1.00 81.94 169 LYS A O 1
ATOM 1323 N N . VAL A 1 170 ? -17.226 5.467 -4.636 1.00 82.12 170 VAL A N 1
ATOM 1324 C CA . VAL A 1 170 ? -17.663 4.149 -4.152 1.00 82.12 170 VAL A CA 1
ATOM 1325 C C . VAL A 1 170 ? -18.094 4.227 -2.690 1.00 82.12 170 VAL A C 1
ATOM 1327 O O . VAL A 1 170 ? -19.147 3.704 -2.349 1.00 82.12 170 VAL A O 1
ATOM 1330 N N . GLU A 1 171 ? -17.342 4.932 -1.845 1.00 83.00 171 GLU A N 1
ATOM 1331 C CA . GLU A 1 171 ? -17.687 5.121 -0.432 1.00 83.00 171 GLU A CA 1
ATOM 1332 C C . GLU A 1 171 ? -19.027 5.859 -0.266 1.00 83.00 171 GLU A C 1
ATOM 1334 O O . GLU A 1 171 ? -19.885 5.421 0.498 1.00 83.00 171 GLU A O 1
ATOM 1339 N N . LEU A 1 172 ? -19.262 6.920 -1.049 1.00 80.25 172 LEU A N 1
ATOM 1340 C CA . LEU A 1 172 ? -20.541 7.641 -1.061 1.00 80.25 172 LEU A CA 1
ATOM 1341 C C . LEU A 1 172 ? -21.710 6.762 -1.533 1.00 80.25 172 LEU A C 1
ATOM 1343 O O . LEU A 1 172 ? -22.799 6.805 -0.954 1.00 80.25 172 LEU A O 1
ATOM 1347 N N . ALA A 1 173 ? -21.496 5.950 -2.571 1.00 79.06 173 ALA A N 1
ATOM 1348 C CA . ALA A 1 173 ? -22.508 5.019 -3.058 1.00 79.06 173 ALA A CA 1
ATOM 1349 C C . ALA A 1 173 ? -22.826 3.940 -2.009 1.00 79.06 173 ALA A C 1
ATOM 1351 O O . ALA A 1 173 ? -23.996 3.672 -1.743 1.00 79.06 173 ALA A O 1
ATOM 1352 N N . GLN A 1 174 ? -21.799 3.379 -1.363 1.00 77.19 174 GLN A N 1
ATOM 1353 C CA . GLN A 1 174 ? -21.946 2.373 -0.312 1.00 77.19 174 GLN A CA 1
ATOM 1354 C C . GLN A 1 174 ? -22.699 2.932 0.902 1.00 77.19 174 GLN A C 1
ATOM 1356 O O . GLN A 1 174 ? -23.637 2.300 1.377 1.00 77.19 174 GLN A O 1
ATOM 1361 N N . ALA A 1 175 ? -22.366 4.149 1.344 1.00 76.81 175 ALA A N 1
ATOM 1362 C CA . ALA A 1 175 ? -23.069 4.819 2.437 1.00 76.81 175 ALA A CA 1
ATOM 1363 C C . ALA A 1 175 ? -24.558 5.049 2.123 1.00 76.81 175 ALA A C 1
ATOM 1365 O O . ALA A 1 175 ? -25.406 4.932 3.005 1.00 76.81 175 ALA A O 1
ATOM 1366 N N . THR A 1 176 ? -24.890 5.323 0.858 1.00 76.81 176 THR A N 1
ATOM 1367 C CA . THR A 1 176 ? -26.284 5.473 0.417 1.00 76.81 176 THR A CA 1
ATOM 1368 C C . THR A 1 176 ? -27.030 4.134 0.457 1.00 76.81 176 THR A C 1
ATOM 1370 O O . THR A 1 176 ? -28.170 4.077 0.911 1.00 76.81 176 THR 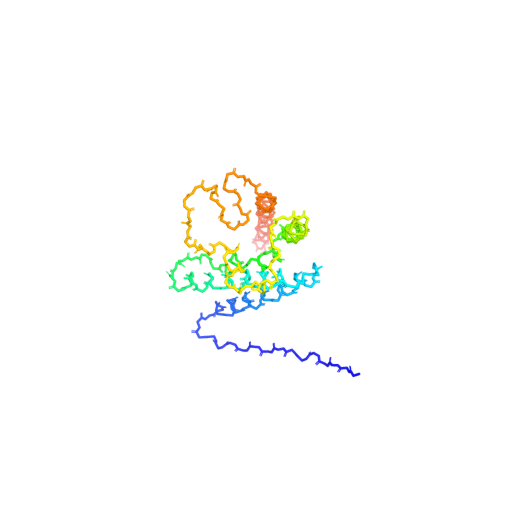A O 1
ATOM 1373 N N . VAL A 1 177 ? -26.390 3.043 0.023 1.00 74.50 177 VAL A N 1
ATOM 1374 C CA . VAL A 1 177 ? -26.980 1.692 0.058 1.00 74.50 177 VAL A CA 1
ATOM 1375 C C . VAL A 1 177 ? -27.203 1.220 1.492 1.00 74.50 177 VAL A C 1
ATOM 1377 O O . VAL A 1 177 ? -28.281 0.714 1.805 1.00 74.50 177 VAL A O 1
ATOM 1380 N N . ASP A 1 178 ? -26.215 1.403 2.368 1.00 73.62 178 ASP A N 1
ATOM 1381 C CA . ASP A 1 178 ? -26.338 1.010 3.770 1.00 73.62 178 ASP A CA 1
ATOM 1382 C C . ASP A 1 178 ? -27.399 1.847 4.493 1.00 73.62 178 ASP A C 1
ATOM 1384 O O . ASP A 1 178 ? -28.195 1.281 5.239 1.00 73.62 178 ASP A O 1
ATOM 1388 N N . GLY A 1 179 ? -27.510 3.148 4.196 1.00 70.25 179 GLY A N 1
ATOM 1389 C CA . GLY A 1 179 ? -28.599 3.991 4.703 1.00 70.25 179 GLY A CA 1
ATOM 1390 C C . GLY A 1 179 ? -29.987 3.442 4.353 1.00 70.25 179 GLY A C 1
ATOM 1391 O O . GLY A 1 179 ? -30.810 3.222 5.239 1.00 70.25 179 GLY A O 1
ATOM 1392 N N . VAL A 1 180 ? -30.223 3.104 3.080 1.00 67.19 180 VAL A N 1
ATOM 1393 C CA . VAL A 1 180 ? -31.510 2.530 2.633 1.00 67.19 180 VAL A CA 1
ATOM 1394 C C . VAL A 1 180 ? -31.763 1.141 3.239 1.00 67.19 180 VAL A C 1
ATOM 1396 O O . VAL A 1 180 ? -32.906 0.768 3.514 1.00 67.19 180 VAL A O 1
ATOM 1399 N N . LYS A 1 181 ? -30.710 0.350 3.473 1.00 73.12 181 LYS A N 1
ATOM 1400 C CA . LYS A 1 181 ? -30.819 -0.988 4.072 1.00 73.12 181 LYS A CA 1
ATOM 1401 C C . LYS A 1 181 ? -31.214 -0.936 5.550 1.00 73.12 181 LYS A C 1
ATOM 1403 O O . LYS A 1 181 ? -31.979 -1.793 5.996 1.00 73.12 181 LYS A O 1
ATOM 1408 N N . VAL A 1 182 ? -30.709 0.046 6.295 1.00 65.75 182 VAL A N 1
ATOM 1409 C CA . VAL A 1 182 ? -31.067 0.256 7.706 1.00 65.75 182 VAL A CA 1
ATOM 1410 C C . VAL A 1 182 ? -32.515 0.748 7.821 1.00 65.75 182 VAL A C 1
ATOM 1412 O O . VAL A 1 182 ? -33.271 0.187 8.613 1.00 65.75 182 VAL A O 1
ATOM 1415 N N . ASP A 1 183 ? -32.953 1.654 6.941 1.00 66.00 183 ASP A N 1
ATOM 1416 C CA . ASP A 1 183 ? -34.355 2.102 6.884 1.00 66.00 183 ASP A CA 1
ATOM 1417 C C . ASP A 1 183 ? -35.329 0.945 6.597 1.00 66.00 183 ASP A C 1
ATOM 1419 O O . ASP A 1 183 ? -36.399 0.841 7.203 1.00 66.00 183 ASP A O 1
ATOM 1423 N N . GLY A 1 184 ? -34.961 0.019 5.705 1.00 68.25 184 GLY A N 1
ATOM 1424 C CA . GLY A 1 184 ? -35.772 -1.166 5.404 1.00 68.25 184 GLY A CA 1
ATOM 1425 C C . GLY A 1 184 ? -35.910 -2.145 6.580 1.00 68.25 184 GLY A C 1
ATOM 1426 O O . GLY A 1 184 ? -36.957 -2.786 6.733 1.00 68.25 184 GLY A O 1
ATOM 1427 N N . LEU A 1 185 ? -34.881 -2.258 7.428 1.00 70.75 185 LEU A N 1
ATOM 1428 C CA . LEU A 1 185 ? -34.922 -3.053 8.662 1.00 70.75 185 LEU A CA 1
ATOM 1429 C C . LEU A 1 185 ? -35.818 -2.397 9.717 1.00 70.75 185 LEU A C 1
ATOM 1431 O O . LEU A 1 185 ? -36.673 -3.078 10.287 1.00 70.75 185 LEU A O 1
ATOM 1435 N N . ASP A 1 186 ? -35.687 -1.086 9.920 1.00 71.06 186 ASP A N 1
ATOM 1436 C CA . ASP A 1 186 ? -36.514 -0.338 10.873 1.00 71.06 186 ASP A CA 1
ATOM 1437 C C . ASP A 1 186 ? -37.995 -0.333 10.474 1.00 71.06 186 ASP A C 1
ATOM 1439 O O . ASP A 1 186 ? -38.874 -0.505 11.323 1.00 71.06 186 ASP A O 1
ATOM 1443 N N . THR A 1 187 ? -38.288 -0.238 9.175 1.00 72.62 187 THR A N 1
ATOM 1444 C CA . THR A 1 187 ? -39.665 -0.299 8.663 1.00 72.62 187 THR A CA 1
ATOM 1445 C C . THR A 1 187 ? -40.297 -1.670 8.924 1.00 72.62 187 THR A C 1
ATOM 1447 O O . THR A 1 187 ? -41.426 -1.753 9.409 1.00 72.62 187 THR A O 1
ATOM 1450 N N . ASN A 1 188 ? -39.565 -2.762 8.677 1.00 68.31 188 ASN A N 1
ATOM 1451 C CA . ASN A 1 188 ? -40.046 -4.113 8.987 1.00 68.31 188 ASN A CA 1
ATOM 1452 C C . ASN A 1 188 ? -40.223 -4.336 10.498 1.00 68.31 188 ASN A C 1
ATOM 1454 O O . ASN A 1 188 ? -41.212 -4.937 10.922 1.00 68.31 188 ASN A O 1
ATOM 1458 N N . LEU A 1 189 ? -39.313 -3.811 11.323 1.00 78.38 189 LEU A N 1
ATOM 1459 C CA . LEU A 1 189 ? -39.420 -3.875 12.781 1.00 78.38 189 LEU A CA 1
ATOM 1460 C C . LEU A 1 189 ? -40.653 -3.116 13.300 1.00 78.38 189 LEU A C 1
ATOM 1462 O O . LEU A 1 189 ? -41.345 -3.604 14.196 1.00 78.38 189 LEU A O 1
ATOM 1466 N N . ALA A 1 190 ? -40.954 -1.943 12.737 1.00 75.81 190 ALA A N 1
ATOM 1467 C CA . ALA A 1 190 ? -42.144 -1.168 13.078 1.00 75.81 190 ALA A CA 1
ATOM 1468 C C . ALA A 1 190 ? -43.433 -1.925 12.724 1.00 75.81 190 ALA A C 1
ATOM 1470 O O . ALA A 1 190 ? -44.340 -2.017 13.553 1.00 75.81 190 ALA A O 1
ATOM 1471 N N . VAL A 1 191 ? -43.485 -2.542 11.540 1.00 76.62 191 VAL A N 1
ATOM 1472 C CA . VAL A 1 191 ? -44.613 -3.378 11.104 1.00 76.62 191 VAL A CA 1
ATOM 1473 C C . VAL A 1 191 ? -44.827 -4.561 12.057 1.00 76.62 191 VAL A C 1
ATOM 1475 O O . VAL A 1 191 ? -45.952 -4.802 12.490 1.00 76.62 191 VAL A O 1
ATOM 1478 N N . MET A 1 192 ? -43.762 -5.258 12.467 1.00 73.25 192 MET A N 1
ATOM 1479 C CA . MET A 1 192 ? -43.863 -6.372 13.421 1.00 73.25 192 MET A CA 1
ATOM 1480 C C . MET A 1 192 ? -44.389 -5.948 14.800 1.00 73.25 192 MET A C 1
ATOM 1482 O O . MET A 1 192 ? -45.188 -6.672 15.395 1.00 73.25 192 MET A O 1
ATOM 1486 N N . LYS A 1 193 ? -43.989 -4.772 15.306 1.00 75.00 193 LYS A N 1
ATOM 1487 C CA . LYS A 1 193 ? -44.483 -4.254 16.595 1.00 75.00 193 LYS A CA 1
ATOM 1488 C C . LYS A 1 193 ? -45.985 -3.966 16.573 1.00 75.00 193 LYS A C 1
ATOM 1490 O O . LYS A 1 193 ? -46.661 -4.244 17.562 1.00 75.00 193 LYS A O 1
ATOM 1495 N N . VAL A 1 194 ? -46.515 -3.465 15.456 1.00 72.44 194 VAL A N 1
ATOM 1496 C CA . VAL A 1 194 ? -47.958 -3.206 15.301 1.00 72.44 194 VAL A CA 1
ATOM 1497 C C . VAL A 1 194 ? -48.752 -4.512 15.373 1.00 72.44 194 VAL A C 1
ATOM 1499 O O . VAL A 1 194 ? -49.711 -4.599 16.133 1.00 72.44 194 VAL A O 1
ATOM 1502 N N . TYR A 1 195 ? -48.301 -5.568 14.688 1.00 65.44 195 TYR A N 1
ATOM 1503 C CA . TYR A 1 195 ? -48.963 -6.877 14.752 1.00 65.44 195 TYR A CA 1
ATOM 1504 C C . TYR A 1 195 ? -48.900 -7.534 16.139 1.00 65.44 195 TYR A C 1
ATOM 1506 O O . TYR A 1 195 ? -49.821 -8.258 16.510 1.00 65.44 195 TYR A O 1
ATOM 1514 N N . SER A 1 196 ? -47.854 -7.269 16.930 1.00 60.62 196 SER A N 1
ATOM 1515 C CA . SER A 1 196 ? -47.758 -7.786 18.303 1.00 60.62 196 SER A CA 1
ATOM 1516 C C . SER A 1 196 ? -48.653 -7.074 19.322 1.00 60.62 196 SER A C 1
ATOM 1518 O O . SER A 1 196 ? -48.844 -7.611 20.403 1.00 60.62 196 SER A O 1
ATOM 1520 N N . GLN A 1 197 ? -49.191 -5.889 19.007 1.00 59.16 197 GLN A N 1
ATOM 1521 C CA . GLN A 1 197 ? -50.123 -5.171 19.892 1.00 59.16 197 GLN A CA 1
ATOM 1522 C C . GLN A 1 197 ? -51.600 -5.426 19.560 1.00 59.16 197 GLN A C 1
ATOM 1524 O O . GLN A 1 197 ? -52.481 -4.896 20.232 1.00 59.16 197 GLN A O 1
ATOM 1529 N N . GLN A 1 198 ? -51.874 -6.224 18.525 1.00 54.38 198 GLN A N 1
ATOM 1530 C CA . GLN A 1 198 ? -53.229 -6.545 18.074 1.00 54.38 198 GLN A CA 1
ATOM 1531 C C . GLN A 1 198 ? -53.719 -7.935 18.537 1.00 54.38 198 GLN A C 1
ATOM 1533 O O . GLN A 1 198 ? -54.843 -8.309 18.208 1.00 54.38 198 GLN A O 1
ATOM 1538 N N . ASN A 1 199 ? -52.895 -8.674 19.293 1.00 45.03 199 ASN A N 1
ATOM 1539 C CA . ASN A 1 199 ? -53.226 -9.914 20.012 1.00 45.03 199 ASN A CA 1
ATOM 1540 C C . ASN A 1 199 ? -52.957 -9.730 21.509 1.00 45.03 199 ASN A C 1
ATOM 1542 O O . ASN A 1 199 ? -53.561 -10.485 22.299 1.00 45.03 199 ASN A O 1
#

Organism: Oryza sativa subsp. japonica (NCBI:txid39947)